Protein AF-A0A9N9WT23-F1 (afdb_monomer)

Nearest PDB structures (foldseek):
  3ja6-assembly1_I  TM=5.105E-01  e=2.568E+00  Escherichia coli
  3zx6-assembly1_B  TM=2.858E-01  e=3.000E+00  Archaeoglobus fulgidus DSM 4304
  3zx6-assembly1_A  TM=2.478E-01  e=4.093E+00  Archaeoglobus fulgidus DSM 4304

pLDDT: mean 77.98, std 17.69, range [32.62, 95.88]

Foldseek 3Di:
DDPPPPVVLQPPCDPLVVLLVLLLVLLVVLLVVLVVQLVVLVVQLVVLVVQLVVLVVVLVVVVVVVVVDPDDAPDPVRDDPVNVVSVVVNVVSVVSNVVSVVSNVVSVVSNVLSVLSNCCSVVLPLVSNVSNLVVLVVVLVVVLVVLVCCLPDPVCVVPPPDNVVSVVVSVVVNVVSVVSSSSSVNSSVVSVVVVVVVVVVVPPDPPDDDDFDWDWDWDQDPVGTDTDTDRPVPPVPPPD

Radius of gyration: 32.97 Å; Cα contacts (8 Å, |Δi|>4): 148; chains: 1; bounding box: 70×39×112 Å

Structure (mm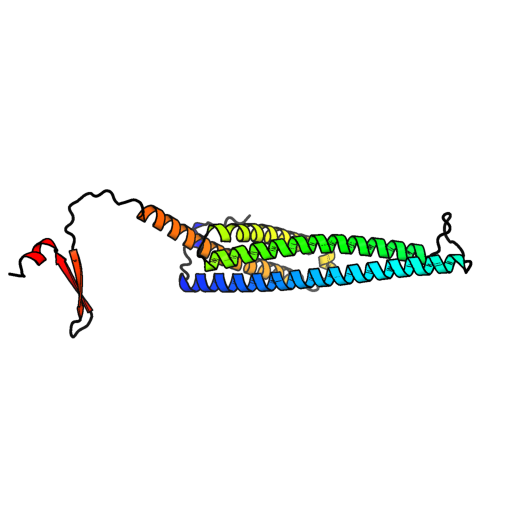CIF, N/CA/C/O backbone):
data_AF-A0A9N9WT23-F1
#
_entry.id   AF-A0A9N9WT23-F1
#
loop_
_atom_site.group_PDB
_atom_site.id
_atom_site.type_symbol
_atom_site.label_atom_id
_atom_site.label_alt_id
_atom_site.label_comp_id
_atom_site.label_asym_id
_atom_site.label_entity_id
_atom_site.label_seq_id
_atom_site.pdbx_PDB_ins_code
_atom_site.Cartn_x
_atom_site.Cartn_y
_atom_site.Cartn_z
_atom_site.occupancy
_atom_site.B_iso_or_equiv
_atom_site.auth_seq_id
_atom_site.auth_comp_id
_atom_site.auth_asym_id
_atom_site.auth_atom_id
_atom_site.pdbx_PDB_model_num
ATOM 1 N N . MET A 1 1 ? -20.091 13.239 -1.364 1.00 32.62 1 MET A N 1
ATOM 2 C CA . MET A 1 1 ? -20.073 13.689 0.044 1.00 32.62 1 MET A CA 1
ATOM 3 C C . MET A 1 1 ? -21.349 13.198 0.717 1.00 32.62 1 MET A C 1
ATOM 5 O O . MET A 1 1 ? -22.364 13.877 0.670 1.00 32.62 1 MET A O 1
ATOM 9 N N . ILE A 1 2 ? -21.335 11.966 1.234 1.00 38.03 2 ILE A N 1
ATOM 10 C CA . ILE A 1 2 ? -22.467 11.380 1.963 1.00 38.03 2 ILE A CA 1
ATOM 11 C C . ILE A 1 2 ? -22.185 11.634 3.443 1.00 38.03 2 ILE A C 1
ATOM 13 O O . ILE A 1 2 ? -21.311 11.005 4.031 1.00 38.03 2 ILE A O 1
ATOM 17 N N . LEU A 1 3 ? -22.874 12.616 4.022 1.00 38.56 3 LEU A N 1
ATOM 18 C CA . LEU A 1 3 ? -22.877 12.862 5.463 1.00 38.56 3 LEU A CA 1
ATOM 19 C C . LEU A 1 3 ? -23.670 11.733 6.124 1.00 38.56 3 LEU A C 1
ATOM 21 O O . LEU A 1 3 ? -24.878 11.845 6.320 1.00 38.56 3 LEU A O 1
ATOM 25 N N . ILE A 1 4 ? -22.999 10.621 6.425 1.00 49.56 4 ILE A N 1
ATOM 26 C CA . ILE A 1 4 ? -23.566 9.581 7.282 1.00 49.56 4 ILE A CA 1
ATOM 27 C C . ILE A 1 4 ? -23.672 10.198 8.685 1.00 49.56 4 ILE A C 1
ATOM 29 O O . ILE A 1 4 ? -22.650 10.579 9.261 1.00 49.56 4 ILE A O 1
ATOM 33 N N . PRO A 1 5 ? -24.882 10.366 9.243 1.00 49.62 5 PRO A N 1
ATOM 34 C CA . PRO A 1 5 ? -25.059 10.979 10.551 1.00 49.62 5 PRO A CA 1
ATOM 35 C C . PRO A 1 5 ? -24.368 10.125 11.621 1.00 49.62 5 PRO A C 1
ATOM 37 O O . PRO A 1 5 ? -24.795 9.006 11.902 1.00 49.62 5 PRO A O 1
ATOM 40 N N . TYR A 1 6 ? -23.321 10.681 12.236 1.00 49.78 6 TYR A N 1
ATOM 41 C CA . TYR A 1 6 ? -22.484 10.069 13.281 1.00 49.78 6 TYR A CA 1
ATOM 42 C C . TYR A 1 6 ? -23.278 9.307 14.364 1.00 49.78 6 TYR A C 1
ATOM 44 O O . TYR A 1 6 ? -22.853 8.250 14.822 1.00 49.78 6 TYR A O 1
ATOM 52 N N . LYS A 1 7 ? -24.486 9.787 14.701 1.00 46.03 7 LYS A N 1
ATOM 53 C CA . LYS A 1 7 ? -25.414 9.173 15.669 1.00 46.03 7 LYS A CA 1
ATOM 54 C C . LYS A 1 7 ? -25.911 7.769 15.307 1.00 46.03 7 LYS A C 1
ATOM 56 O O . LYS A 1 7 ? -26.381 7.055 16.188 1.00 46.03 7 LYS A O 1
ATOM 61 N N . TRP A 1 8 ? -25.892 7.372 14.035 1.00 46.22 8 TRP A N 1
ATOM 62 C CA . TRP A 1 8 ? -26.395 6.054 13.625 1.00 46.22 8 TRP A CA 1
ATOM 63 C C . TRP A 1 8 ? -25.343 4.953 13.748 1.00 46.22 8 TRP A C 1
ATOM 65 O O . TRP A 1 8 ? -25.700 3.818 14.053 1.00 46.22 8 TRP A O 1
ATOM 75 N N . ILE A 1 9 ? -24.059 5.292 13.610 1.00 53.03 9 ILE A N 1
ATOM 76 C CA . ILE A 1 9 ? -22.952 4.340 13.780 1.00 53.03 9 ILE A CA 1
ATOM 77 C C . ILE A 1 9 ? -22.828 3.906 15.251 1.00 53.03 9 ILE A C 1
ATOM 79 O O . ILE A 1 9 ? -22.483 2.758 15.517 1.00 53.03 9 ILE A O 1
ATOM 83 N N . GLU A 1 10 ? -23.185 4.774 16.203 1.00 52.12 10 GLU A N 1
ATOM 84 C CA . GLU A 1 10 ? -23.143 4.476 17.646 1.00 52.12 10 GLU A CA 1
ATOM 85 C C . GLU A 1 10 ? -24.210 3.473 18.117 1.00 52.12 10 GLU A C 1
ATOM 87 O O . GLU A 1 10 ? -24.057 2.877 19.182 1.00 52.12 10 GLU A O 1
ATOM 92 N N . ARG A 1 11 ? -25.292 3.258 17.354 1.00 47.66 11 ARG A N 1
ATOM 93 C CA . ARG A 1 11 ? -26.414 2.405 17.793 1.00 47.66 11 ARG A CA 1
ATOM 94 C C . ARG A 1 11 ? -26.281 0.928 17.440 1.00 47.66 11 ARG A C 1
ATOM 96 O O . ARG A 1 11 ? -27.091 0.130 17.907 1.00 47.66 11 ARG A O 1
ATOM 103 N N . VAL A 1 12 ? -25.267 0.534 16.674 1.00 50.69 12 VAL A N 1
ATOM 104 C CA . VAL A 1 12 ? -24.983 -0.887 16.449 1.00 50.69 12 VAL A CA 1
ATOM 105 C C . VAL A 1 12 ? -24.156 -1.388 17.634 1.00 50.69 12 VAL A C 1
ATOM 107 O O . VAL A 1 12 ? -22.929 -1.388 17.599 1.00 50.69 12 VAL A O 1
ATOM 110 N N . GLN A 1 13 ? -24.830 -1.775 18.720 1.00 47.19 13 GLN A N 1
ATOM 111 C CA . GLN A 1 13 ? -24.190 -2.389 19.887 1.00 47.19 13 GLN A CA 1
ATOM 112 C C . GLN A 1 13 ? -23.737 -3.815 19.550 1.00 47.19 13 GLN A C 1
ATOM 114 O O . GLN A 1 13 ? -24.350 -4.807 19.941 1.00 47.19 13 GLN A O 1
ATOM 119 N N . ILE A 1 14 ? -22.644 -3.929 18.799 1.00 58.22 14 ILE A N 1
ATOM 120 C CA . ILE A 1 14 ? -21.899 -5.180 18.692 1.00 58.22 14 ILE A CA 1
ATOM 121 C C . ILE A 1 14 ? -21.227 -5.402 20.050 1.00 58.22 14 ILE A C 1
ATOM 123 O O . ILE A 1 14 ? -20.633 -4.485 20.617 1.00 58.22 14 ILE A O 1
ATOM 127 N N . SER A 1 15 ? -21.334 -6.619 20.590 1.00 63.56 15 SER A N 1
ATOM 128 C CA . SER A 1 15 ? -20.683 -6.982 21.852 1.00 63.56 15 SER A CA 1
ATOM 129 C C . SER A 1 15 ? -19.208 -6.544 21.840 1.00 63.56 15 SER A C 1
ATOM 131 O O . SER A 1 15 ? -18.492 -6.869 20.885 1.00 63.56 15 SER A O 1
ATOM 133 N N . PRO A 1 16 ? -18.710 -5.857 22.889 1.00 67.56 16 PRO A N 1
ATOM 134 C CA . PRO A 1 16 ? -17.343 -5.326 22.922 1.00 67.56 16 PRO A CA 1
ATOM 135 C C . PRO A 1 16 ? -16.279 -6.425 22.768 1.00 67.56 16 PRO A C 1
ATOM 137 O O . PRO A 1 16 ? -15.174 -6.165 22.291 1.00 67.56 16 PRO A O 1
ATOM 140 N N . LYS A 1 17 ? -16.621 -7.675 23.112 1.00 73.06 17 LYS A N 1
ATOM 141 C CA . LYS A 1 17 ? -15.764 -8.850 22.893 1.00 73.06 17 LYS A CA 1
ATOM 142 C C . LYS A 1 17 ? -15.582 -9.161 21.403 1.00 73.06 17 LYS A C 1
ATOM 144 O O . LYS A 1 17 ? -14.460 -9.409 20.970 1.00 73.06 17 LYS A O 1
ATOM 149 N N . ASN A 1 18 ? -16.660 -9.093 20.622 1.00 81.62 18 ASN A N 1
ATOM 150 C CA . ASN A 1 18 ? -16.640 -9.392 19.189 1.00 81.62 18 ASN A CA 1
ATOM 151 C C . ASN A 1 18 ? -15.950 -8.270 18.398 1.00 81.62 18 ASN A C 1
ATOM 153 O O . ASN A 1 18 ? -15.203 -8.554 17.468 1.00 81.62 18 ASN A O 1
ATOM 157 N N . LEU A 1 19 ? -16.123 -7.009 18.816 1.00 81.38 19 LEU A N 1
ATOM 158 C CA . LEU A 1 19 ? -15.420 -5.862 18.224 1.00 81.38 19 LEU A CA 1
ATOM 159 C C . LEU A 1 19 ? -13.907 -5.933 18.434 1.00 81.38 19 LEU A C 1
ATOM 161 O O . LEU A 1 19 ? -13.145 -5.700 17.500 1.00 81.38 19 LEU A O 1
ATOM 165 N N . ARG A 1 20 ? -13.463 -6.304 19.642 1.00 84.06 20 ARG A N 1
ATOM 166 C CA . ARG A 1 20 ? -12.034 -6.486 19.922 1.00 84.06 20 ARG A CA 1
ATOM 167 C C . ARG A 1 20 ? -11.434 -7.609 19.076 1.00 84.06 20 ARG A C 1
ATOM 169 O O . ARG A 1 20 ? -10.351 -7.430 18.531 1.00 84.06 20 ARG A O 1
ATOM 176 N N . LEU A 1 21 ? -12.129 -8.742 18.951 1.00 86.62 21 LEU A N 1
ATOM 177 C CA . LEU A 1 21 ? -11.678 -9.849 18.103 1.00 86.62 21 LEU A CA 1
ATOM 178 C C . LEU A 1 21 ? -11.597 -9.429 16.627 1.00 86.62 21 LEU A C 1
ATOM 180 O O . LEU A 1 21 ? -10.604 -9.729 15.971 1.00 86.62 21 LEU A O 1
ATOM 184 N N . GLY A 1 22 ? -12.594 -8.686 16.135 1.00 87.75 22 GLY A N 1
ATOM 185 C CA . GLY A 1 22 ? -12.602 -8.139 14.778 1.00 87.75 22 GLY A CA 1
ATOM 186 C C . GLY A 1 22 ? -11.432 -7.190 14.520 1.00 87.75 22 GLY A C 1
ATOM 187 O O . GLY A 1 22 ? -10.710 -7.369 13.546 1.00 87.75 22 GLY A O 1
ATOM 188 N N . ALA A 1 23 ? -11.177 -6.241 15.425 1.00 88.25 23 ALA A N 1
ATOM 189 C CA . ALA A 1 23 ? -10.049 -5.316 15.306 1.00 88.25 23 ALA A CA 1
ATOM 190 C C . ALA A 1 23 ? -8.689 -6.040 15.327 1.00 88.25 23 ALA A C 1
ATOM 192 O O . ALA A 1 23 ? -7.789 -5.678 14.570 1.00 88.25 23 ALA A O 1
ATOM 193 N N . ILE A 1 24 ? -8.543 -7.089 16.149 1.00 91.19 24 ILE A N 1
ATOM 194 C CA . ILE A 1 24 ? -7.340 -7.936 16.159 1.00 91.19 24 ILE A CA 1
ATOM 195 C C . ILE A 1 24 ? -7.187 -8.653 14.814 1.00 91.19 24 ILE A C 1
ATOM 197 O O . ILE A 1 24 ? -6.113 -8.592 14.218 1.00 91.19 24 ILE A O 1
ATOM 201 N N . LEU A 1 25 ? -8.249 -9.288 14.313 1.00 92.31 25 LEU A N 1
ATOM 202 C CA . LEU A 1 25 ? -8.212 -10.019 13.047 1.00 92.31 25 LEU A CA 1
ATOM 203 C C . LEU A 1 25 ? -7.852 -9.099 11.871 1.00 92.31 25 LEU A C 1
ATOM 205 O O . LEU A 1 25 ? -6.964 -9.438 11.092 1.00 92.31 25 LEU A O 1
ATOM 209 N N . ILE A 1 26 ? -8.474 -7.917 11.799 1.00 92.00 26 ILE A N 1
ATOM 210 C CA . ILE A 1 26 ? -8.169 -6.886 10.797 1.00 92.00 26 ILE A CA 1
ATOM 211 C C . ILE A 1 26 ? -6.698 -6.479 10.899 1.00 92.00 26 ILE A C 1
ATOM 213 O O . ILE A 1 26 ? -5.988 -6.498 9.902 1.00 92.00 26 ILE A O 1
ATOM 217 N N . SER A 1 27 ? -6.197 -6.191 12.103 1.00 93.44 27 SER A N 1
ATOM 218 C CA . SER A 1 27 ? -4.800 -5.770 12.263 1.00 93.44 27 SER A CA 1
ATOM 219 C C . SER A 1 27 ? -3.782 -6.838 11.838 1.00 93.44 27 SER A C 1
ATOM 221 O O . SER A 1 27 ? -2.747 -6.497 11.273 1.00 93.44 27 SER A O 1
ATOM 223 N N . ILE A 1 28 ? -4.076 -8.125 12.056 1.00 94.12 28 ILE A N 1
ATOM 224 C CA . ILE A 1 28 ? -3.223 -9.232 11.596 1.00 94.12 28 ILE A CA 1
ATOM 225 C C . ILE A 1 28 ? -3.263 -9.339 10.068 1.00 94.12 28 ILE A C 1
ATOM 227 O O . ILE A 1 28 ? -2.219 -9.502 9.438 1.00 94.12 28 ILE A O 1
ATOM 231 N N . TYR A 1 29 ? -4.455 -9.230 9.480 1.00 93.75 29 TYR A N 1
ATOM 232 C CA . TYR A 1 29 ? -4.649 -9.268 8.033 1.00 93.75 29 TYR A CA 1
ATOM 233 C C . TYR A 1 29 ? -3.900 -8.130 7.320 1.00 93.75 29 TYR A C 1
ATOM 235 O O . TYR A 1 29 ? -3.146 -8.388 6.383 1.00 93.75 29 TYR A O 1
ATOM 243 N N . GLU A 1 30 ? -4.012 -6.899 7.821 1.00 92.88 30 GLU A N 1
ATOM 244 C CA . GLU A 1 30 ? -3.300 -5.729 7.289 1.00 92.88 30 GLU A CA 1
ATOM 245 C C . GLU A 1 30 ? -1.776 -5.882 7.391 1.00 92.88 30 GLU A C 1
ATOM 247 O O . GLU A 1 30 ? -1.048 -5.589 6.442 1.00 92.88 30 GLU A O 1
ATOM 252 N N . ILE A 1 31 ? -1.267 -6.416 8.510 1.00 95.25 31 ILE A N 1
ATOM 253 C CA . ILE A 1 31 ? 0.165 -6.714 8.654 1.00 95.25 31 ILE A CA 1
ATOM 254 C C . ILE A 1 31 ? 0.618 -7.729 7.602 1.00 95.25 31 ILE A C 1
ATOM 256 O O . ILE A 1 31 ? 1.690 -7.554 7.019 1.00 95.25 31 ILE A O 1
ATOM 260 N N . LEU A 1 32 ? -0.168 -8.780 7.360 1.00 94.94 32 LEU A N 1
ATOM 261 C CA . LEU A 1 32 ? 0.160 -9.799 6.367 1.00 94.94 32 LEU A CA 1
ATOM 262 C C . LEU A 1 32 ? 0.234 -9.187 4.961 1.00 94.94 32 LEU A C 1
ATOM 264 O O . LEU A 1 32 ? 1.216 -9.413 4.254 1.00 94.94 32 LEU A O 1
ATOM 268 N N . ILE A 1 33 ? -0.747 -8.360 4.584 1.00 92.88 33 ILE A N 1
ATOM 269 C CA . ILE A 1 33 ? -0.733 -7.636 3.305 1.00 92.88 33 ILE A CA 1
ATOM 270 C C . ILE A 1 33 ? 0.500 -6.741 3.205 1.00 92.88 33 ILE A C 1
ATOM 272 O O . ILE A 1 33 ? 1.222 -6.813 2.211 1.00 92.88 33 ILE A O 1
ATOM 276 N N . ALA A 1 34 ? 0.777 -5.931 4.229 1.00 94.56 34 ALA A N 1
ATOM 277 C CA . ALA A 1 34 ? 1.920 -5.024 4.232 1.00 94.56 34 ALA A CA 1
ATOM 278 C C . ALA A 1 34 ? 3.251 -5.772 4.036 1.00 94.56 34 ALA A C 1
ATOM 280 O O . ALA A 1 34 ? 4.109 -5.315 3.279 1.00 94.56 34 ALA A O 1
ATOM 281 N N . HIS A 1 35 ? 3.407 -6.947 4.656 1.00 94.31 35 HIS A N 1
ATOM 282 C CA . HIS A 1 35 ? 4.586 -7.795 4.463 1.00 94.31 35 HIS A CA 1
ATOM 283 C C . HIS A 1 35 ? 4.677 -8.351 3.041 1.00 94.31 35 HIS A C 1
ATOM 285 O O . HIS A 1 35 ? 5.755 -8.316 2.452 1.00 94.31 35 HIS A O 1
ATOM 291 N N . VAL A 1 36 ? 3.570 -8.835 2.469 1.00 95.81 36 VAL A N 1
ATOM 292 C CA . VAL A 1 36 ? 3.550 -9.333 1.084 1.00 95.81 36 VAL A CA 1
ATOM 293 C C . VAL A 1 36 ? 3.911 -8.214 0.104 1.00 95.81 36 VAL A C 1
ATOM 295 O O . VAL A 1 36 ? 4.751 -8.415 -0.770 1.00 95.81 36 VAL A O 1
ATOM 298 N N . VAL A 1 37 ? 3.342 -7.018 0.276 1.00 93.12 37 VAL A N 1
ATOM 299 C CA . VAL A 1 37 ? 3.645 -5.849 -0.564 1.00 93.12 37 VAL A CA 1
ATOM 300 C C . VAL A 1 37 ? 5.114 -5.451 -0.440 1.00 93.12 37 VAL A C 1
ATOM 302 O O . VAL A 1 37 ? 5.782 -5.264 -1.457 1.00 93.12 37 VAL A O 1
ATOM 305 N N . MET A 1 38 ? 5.645 -5.365 0.783 1.00 93.88 38 MET A N 1
ATOM 306 C CA . MET A 1 38 ? 7.064 -5.075 1.002 1.00 93.88 38 MET A CA 1
ATOM 307 C C . MET A 1 38 ? 7.954 -6.126 0.326 1.00 93.88 38 MET A C 1
ATOM 309 O O . MET A 1 38 ? 8.907 -5.770 -0.365 1.00 93.88 38 MET A O 1
ATOM 313 N N . PHE A 1 39 ? 7.632 -7.410 0.480 1.00 95.50 39 PHE A N 1
ATOM 314 C CA . PHE A 1 39 ? 8.392 -8.500 -0.121 1.00 95.50 39 PHE A CA 1
ATOM 315 C C . PHE A 1 39 ? 8.422 -8.401 -1.652 1.00 95.50 39 PHE A C 1
ATOM 317 O O . PHE A 1 39 ? 9.493 -8.493 -2.250 1.00 95.50 39 PHE A O 1
ATOM 324 N N . VAL A 1 40 ? 7.277 -8.135 -2.288 1.00 95.00 40 VAL A N 1
ATOM 325 C CA . VAL A 1 40 ? 7.193 -7.940 -3.745 1.00 95.00 40 VAL A CA 1
ATOM 326 C C . VAL A 1 40 ? 8.013 -6.728 -4.200 1.00 95.00 40 VAL A C 1
ATOM 328 O O . VAL A 1 40 ? 8.718 -6.822 -5.204 1.00 95.00 40 VAL A O 1
ATOM 331 N N . MET A 1 41 ? 7.981 -5.615 -3.460 1.00 94.62 41 MET A N 1
ATOM 332 C CA . MET A 1 41 ? 8.781 -4.425 -3.785 1.00 94.62 41 MET A CA 1
ATOM 333 C C . MET A 1 41 ? 10.286 -4.701 -3.699 1.00 94.62 41 MET A C 1
ATOM 335 O O . MET A 1 41 ? 11.025 -4.334 -4.612 1.00 94.62 41 MET A O 1
ATOM 339 N N . LEU A 1 42 ? 10.736 -5.401 -2.652 1.00 95.25 42 LEU A N 1
ATOM 340 C CA . LEU A 1 42 ? 12.142 -5.782 -2.482 1.00 95.25 42 LEU A CA 1
ATOM 341 C C . LEU A 1 42 ? 12.611 -6.752 -3.572 1.00 95.25 42 LEU A C 1
ATOM 343 O O . LEU A 1 42 ? 13.698 -6.578 -4.123 1.00 95.25 42 LEU A O 1
ATOM 347 N N . LEU A 1 43 ? 11.784 -7.740 -3.927 1.00 95.81 43 LEU A N 1
ATOM 348 C CA . LEU A 1 43 ? 12.067 -8.630 -5.055 1.00 95.81 43 LEU A CA 1
ATOM 349 C C . LEU A 1 43 ? 12.180 -7.854 -6.371 1.00 95.81 43 LEU A C 1
ATOM 351 O O . LEU A 1 43 ? 13.098 -8.100 -7.155 1.00 95.81 43 LEU A O 1
ATOM 355 N N . GLY A 1 44 ? 11.269 -6.906 -6.600 1.00 94.00 44 GLY A N 1
ATOM 356 C CA . GLY A 1 44 ? 11.312 -6.020 -7.758 1.00 94.00 44 GLY A CA 1
ATOM 357 C C . GLY A 1 44 ? 12.612 -5.223 -7.814 1.00 94.00 44 GLY A C 1
ATOM 358 O O . GLY A 1 44 ? 13.247 -5.174 -8.867 1.00 94.00 44 GLY A O 1
ATOM 359 N N . LEU A 1 45 ? 13.034 -4.649 -6.685 1.00 95.25 45 LEU A N 1
ATOM 360 C CA . LEU A 1 45 ? 14.249 -3.842 -6.589 1.00 95.25 45 LEU A CA 1
ATOM 361 C C . LEU A 1 45 ? 15.501 -4.660 -6.923 1.00 95.25 45 LEU A C 1
ATOM 363 O O . LEU A 1 45 ? 16.260 -4.269 -7.804 1.00 95.25 45 LEU A O 1
ATOM 367 N N . ILE A 1 46 ? 15.662 -5.835 -6.307 1.00 95.88 46 ILE A N 1
ATOM 368 C CA . ILE A 1 46 ? 16.808 -6.723 -6.560 1.00 95.88 46 ILE A CA 1
ATOM 369 C C . ILE A 1 46 ? 16.865 -7.141 -8.035 1.00 95.88 46 ILE A C 1
ATOM 371 O O . ILE A 1 46 ? 17.940 -7.190 -8.634 1.00 95.88 46 ILE A O 1
ATOM 375 N N . ASN A 1 47 ? 15.719 -7.460 -8.637 1.00 94.94 47 ASN A N 1
ATOM 376 C CA . ASN A 1 47 ? 15.674 -7.852 -10.044 1.00 94.94 47 ASN A CA 1
ATOM 377 C C . ASN A 1 47 ? 16.004 -6.680 -10.976 1.00 94.94 47 ASN A C 1
ATOM 379 O O . ASN A 1 47 ? 16.716 -6.872 -11.961 1.00 94.94 47 ASN A O 1
ATOM 383 N N . ALA A 1 48 ? 15.530 -5.474 -10.660 1.00 94.06 48 ALA A N 1
ATOM 384 C CA . ALA A 1 48 ? 15.839 -4.279 -11.433 1.00 94.06 48 ALA A CA 1
ATOM 385 C C . ALA A 1 48 ? 17.328 -3.898 -11.329 1.00 94.06 48 ALA A C 1
ATOM 387 O O . ALA A 1 48 ? 17.940 -3.579 -12.347 1.00 94.06 48 ALA A O 1
ATOM 388 N N . GLU A 1 49 ? 17.929 -4.003 -10.140 1.00 94.00 49 GLU A N 1
ATOM 389 C CA . GLU A 1 49 ? 19.368 -3.788 -9.925 1.00 94.00 49 GLU A CA 1
ATOM 390 C C . GLU A 1 49 ? 20.219 -4.792 -10.710 1.00 94.00 49 GLU A C 1
ATOM 392 O O . GLU A 1 49 ? 21.174 -4.404 -11.383 1.00 94.00 49 GLU A O 1
ATOM 397 N N . LYS A 1 50 ? 19.845 -6.078 -10.691 1.00 94.75 50 LYS A N 1
ATOM 398 C CA . LYS A 1 50 ? 20.520 -7.110 -11.495 1.00 94.75 50 LYS A CA 1
ATOM 399 C C . LYS A 1 50 ? 20.430 -6.819 -12.992 1.00 94.75 50 LYS A C 1
ATOM 401 O O . LYS A 1 50 ? 21.438 -6.928 -13.682 1.00 94.75 50 LYS A O 1
ATOM 406 N N . ALA A 1 51 ? 19.250 -6.434 -13.480 1.00 92.56 51 ALA A N 1
ATOM 407 C CA . ALA A 1 51 ? 19.053 -6.093 -14.886 1.00 92.56 51 ALA A CA 1
ATOM 408 C C . ALA A 1 51 ? 19.882 -4.867 -15.296 1.00 92.56 51 ALA A C 1
ATOM 410 O O . ALA A 1 51 ? 20.509 -4.882 -16.349 1.00 92.56 51 ALA A O 1
ATOM 411 N N . GLN A 1 52 ? 19.940 -3.826 -14.456 1.00 93.94 52 GLN A N 1
ATOM 412 C CA . GLN A 1 52 ? 20.780 -2.660 -14.729 1.00 93.94 52 GLN A CA 1
ATOM 413 C C . GLN A 1 52 ? 22.265 -3.029 -14.758 1.00 93.94 52 GLN A C 1
ATOM 415 O O . GLN A 1 52 ? 22.982 -2.559 -15.636 1.00 93.94 52 GLN A O 1
ATOM 420 N N . LYS A 1 53 ? 22.726 -3.856 -13.813 1.00 94.56 53 LYS A N 1
ATOM 421 C CA . LYS A 1 53 ? 24.124 -4.288 -13.765 1.00 94.56 53 LYS A CA 1
ATOM 422 C C . LYS A 1 53 ? 24.521 -5.033 -15.041 1.00 94.56 53 LYS A C 1
ATOM 424 O O . LYS A 1 53 ? 25.547 -4.701 -15.614 1.00 94.56 53 LYS A O 1
ATOM 429 N N . LEU A 1 54 ? 23.688 -5.972 -15.490 1.00 94.38 54 LEU A N 1
ATOM 430 C CA . LEU A 1 54 ? 23.937 -6.734 -16.714 1.00 94.38 54 LEU A CA 1
ATOM 431 C C . LEU A 1 54 ? 23.993 -5.821 -17.946 1.00 94.38 54 LEU A C 1
ATOM 433 O O . LEU A 1 54 ? 24.903 -5.939 -18.748 1.00 94.38 54 LEU A O 1
ATOM 437 N N . LEU A 1 55 ? 23.090 -4.840 -18.049 1.00 92.88 55 LEU A N 1
ATOM 438 C CA . LEU A 1 55 ? 23.125 -3.875 -19.153 1.00 92.88 55 LEU A CA 1
ATOM 439 C C . LEU A 1 55 ? 24.379 -2.990 -19.145 1.00 92.88 55 LEU A C 1
ATOM 441 O O . LEU A 1 55 ? 24.817 -2.552 -20.201 1.00 92.88 55 LEU A O 1
ATOM 445 N N . LEU A 1 56 ? 24.929 -2.672 -17.971 1.00 92.00 56 LEU A N 1
ATOM 446 C CA . LEU A 1 56 ? 26.173 -1.906 -17.869 1.00 92.00 56 LEU A CA 1
ATOM 447 C C . LEU A 1 56 ? 27.389 -2.748 -18.264 1.00 92.00 56 LEU A C 1
ATOM 449 O O . LEU A 1 56 ? 28.270 -2.223 -18.935 1.00 92.00 56 LEU A O 1
ATOM 453 N N . GLU A 1 57 ? 27.398 -4.024 -17.878 1.00 93.50 57 GLU A N 1
ATOM 454 C CA . GLU A 1 57 ? 28.414 -5.007 -18.274 1.00 93.50 57 GLU A CA 1
ATOM 455 C C . GLU A 1 57 ? 28.394 -5.219 -19.797 1.00 93.50 57 GLU A C 1
ATOM 457 O O . GLU A 1 57 ? 29.419 -5.054 -20.445 1.00 93.50 57 GLU A O 1
ATOM 462 N N . ASP A 1 58 ? 27.211 -5.398 -20.399 1.00 91.31 58 ASP A N 1
ATOM 463 C CA . ASP A 1 58 ? 27.061 -5.517 -21.858 1.00 91.31 58 ASP A CA 1
ATOM 464 C C . ASP A 1 58 ? 27.555 -4.262 -22.610 1.00 91.31 58 ASP A C 1
ATOM 466 O O . ASP A 1 58 ? 28.112 -4.362 -23.703 1.00 91.31 58 ASP A O 1
ATOM 470 N N . ILE A 1 59 ? 27.349 -3.060 -22.052 1.00 89.38 59 ILE A N 1
ATOM 471 C CA . ILE A 1 59 ? 27.855 -1.808 -22.646 1.00 89.38 59 ILE A CA 1
ATOM 472 C C . ILE A 1 59 ? 29.387 -1.752 -22.588 1.00 89.38 59 ILE A C 1
ATOM 474 O O . ILE A 1 59 ? 30.010 -1.254 -23.528 1.00 89.38 59 ILE A O 1
ATOM 478 N N . GLU A 1 60 ? 29.989 -2.215 -21.492 1.00 89.62 60 GLU A N 1
ATOM 479 C CA . GLU A 1 60 ? 31.444 -2.264 -21.325 1.00 89.62 60 GLU A CA 1
ATOM 480 C C . GLU A 1 60 ? 32.066 -3.263 -22.307 1.00 89.62 60 GLU A C 1
ATOM 482 O O . GLU A 1 60 ? 32.949 -2.876 -23.073 1.00 89.62 60 GLU A O 1
ATOM 487 N N . ASP A 1 61 ? 31.505 -4.469 -22.403 1.00 89.69 61 ASP A N 1
ATOM 488 C CA . ASP A 1 61 ? 31.934 -5.501 -23.351 1.00 89.69 61 ASP A CA 1
ATOM 489 C C . ASP A 1 61 ? 31.827 -5.025 -24.811 1.00 89.69 61 ASP A C 1
ATOM 491 O O . ASP A 1 61 ? 32.737 -5.237 -25.617 1.00 89.69 61 ASP A O 1
ATOM 495 N N . GLN A 1 62 ? 30.736 -4.339 -25.182 1.00 85.56 62 GLN A N 1
ATOM 496 C CA . GLN A 1 62 ? 30.605 -3.787 -26.536 1.00 85.56 62 GLN A CA 1
ATOM 497 C C . GLN A 1 62 ? 31.646 -2.710 -26.827 1.00 85.56 62 GLN A C 1
ATOM 499 O O . GLN A 1 62 ? 32.182 -2.659 -27.935 1.00 85.56 62 GLN A O 1
ATOM 504 N N . LYS A 1 63 ? 31.959 -1.875 -25.837 1.00 84.00 63 LYS A N 1
ATOM 505 C CA . LYS A 1 63 ? 32.973 -0.835 -25.980 1.00 84.00 63 LYS A CA 1
ATOM 506 C C . LYS A 1 63 ? 34.372 -1.430 -26.148 1.00 84.00 63 LYS A C 1
ATOM 508 O O . LYS A 1 63 ? 35.129 -0.939 -26.979 1.00 84.00 63 LYS A O 1
ATOM 513 N N . GLU A 1 64 ? 34.701 -2.494 -25.417 1.00 84.94 64 GLU A N 1
ATOM 514 C CA . GLU A 1 64 ? 35.962 -3.219 -25.619 1.00 84.94 64 GLU A CA 1
ATOM 515 C C . GLU A 1 64 ? 36.038 -3.826 -27.027 1.00 84.94 64 GLU A C 1
ATOM 517 O O . GLU A 1 64 ? 37.077 -3.767 -27.678 1.00 84.94 64 GLU A O 1
ATOM 522 N N . MET A 1 65 ? 34.932 -4.361 -27.549 1.00 81.25 65 MET A N 1
ATOM 523 C CA . MET A 1 65 ? 34.888 -4.946 -28.894 1.00 81.25 65 MET A CA 1
ATOM 524 C C . MET A 1 65 ? 35.016 -3.907 -30.018 1.00 81.25 65 MET A C 1
ATOM 526 O O . MET A 1 65 ? 35.577 -4.228 -31.071 1.00 81.25 65 MET A O 1
ATOM 530 N N . GLU A 1 66 ? 34.528 -2.680 -29.815 1.00 75.31 66 GLU A N 1
ATOM 531 C CA . GLU A 1 66 ? 34.707 -1.559 -30.753 1.00 75.31 66 GLU A CA 1
ATOM 532 C C . GLU A 1 66 ? 36.185 -1.159 -30.924 1.00 75.31 66 GLU A C 1
ATOM 534 O O . GLU A 1 66 ? 36.568 -0.712 -32.007 1.00 75.31 66 GLU A O 1
ATOM 539 N N . ASP A 1 67 ? 37.038 -1.390 -29.918 1.00 76.50 67 ASP A N 1
ATOM 540 C CA . ASP A 1 67 ? 38.482 -1.130 -30.022 1.00 76.50 67 ASP A CA 1
ATOM 541 C C . ASP A 1 67 ? 39.200 -2.130 -30.957 1.00 76.50 67 ASP A C 1
ATOM 543 O O . ASP A 1 67 ? 40.257 -1.817 -31.515 1.00 76.50 67 ASP A O 1
ATOM 547 N N . TYR A 1 68 ? 38.630 -3.324 -31.171 1.00 77.44 68 TYR A N 1
ATOM 548 C CA . TYR A 1 68 ? 39.224 -4.383 -32.003 1.00 77.44 68 TYR A CA 1
ATOM 549 C C . TYR A 1 68 ? 38.565 -4.543 -33.380 1.00 77.44 68 TYR A C 1
ATOM 551 O O . TYR A 1 68 ? 39.234 -4.962 -34.330 1.00 77.44 68 TYR A O 1
ATOM 559 N N . TYR A 1 69 ? 37.275 -4.223 -33.512 1.00 74.44 69 TYR A N 1
ATOM 560 C CA . TYR A 1 69 ? 36.501 -4.423 -34.739 1.00 74.44 69 TYR A CA 1
ATOM 561 C C . TYR A 1 69 ? 35.817 -3.130 -35.188 1.00 74.44 69 TYR A C 1
ATOM 563 O O . TYR A 1 69 ? 35.150 -2.453 -34.414 1.00 74.44 69 TYR A O 1
ATOM 571 N N . TYR A 1 70 ? 35.935 -2.805 -36.479 1.00 68.38 70 TYR A N 1
ATOM 572 C CA . TYR A 1 70 ? 35.252 -1.648 -37.054 1.00 68.38 70 TYR A CA 1
ATOM 573 C C . TYR A 1 70 ? 33.765 -1.950 -37.270 1.00 68.38 70 TYR A C 1
ATOM 575 O O . TYR A 1 70 ? 33.402 -2.707 -38.175 1.00 68.38 70 TYR A O 1
ATOM 583 N N . TYR A 1 71 ? 32.909 -1.314 -36.475 1.00 68.00 71 TYR A N 1
ATOM 584 C CA . TYR A 1 71 ? 31.463 -1.316 -36.671 1.00 68.00 71 TYR A CA 1
ATOM 585 C C . TYR A 1 71 ? 31.015 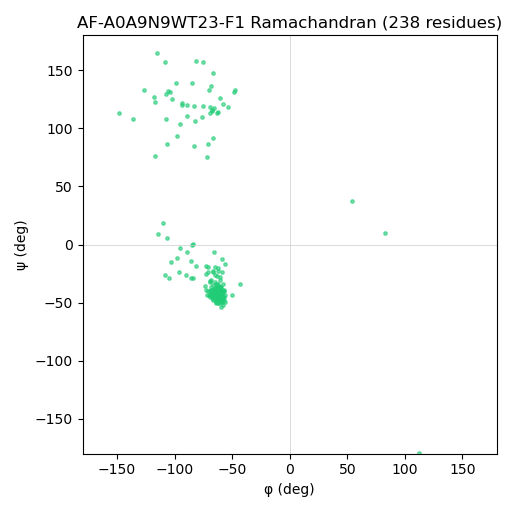-0.026 -37.377 1.00 68.00 71 TYR A C 1
ATOM 587 O O . TYR A 1 71 ? 31.507 1.060 -37.061 1.00 68.00 71 TYR A O 1
ATOM 595 N N . PRO A 1 72 ? 30.080 -0.096 -38.343 1.00 67.56 72 PRO A N 1
ATOM 596 C CA . PRO A 1 72 ? 29.582 1.095 -39.017 1.00 67.56 72 PRO A CA 1
ATOM 597 C C . PRO A 1 72 ? 28.741 1.947 -38.054 1.00 67.56 72 PRO A C 1
ATOM 599 O O . PRO A 1 72 ? 27.651 1.552 -37.639 1.00 67.56 72 PRO A O 1
ATOM 602 N N . ALA A 1 73 ? 29.240 3.138 -37.722 1.00 69.19 73 ALA A N 1
ATOM 603 C CA . ALA A 1 73 ? 28.518 4.111 -36.911 1.00 69.19 73 ALA A CA 1
ATOM 604 C C . ALA A 1 73 ? 27.307 4.683 -37.667 1.00 69.19 73 ALA A C 1
ATOM 606 O O . ALA A 1 73 ? 27.404 5.048 -38.841 1.00 69.19 73 ALA A O 1
ATOM 607 N N . ILE A 1 74 ? 26.167 4.795 -36.981 1.00 70.12 74 ILE A N 1
ATOM 608 C CA . ILE A 1 74 ? 24.904 5.274 -37.578 1.00 70.12 74 ILE A CA 1
ATOM 609 C C . ILE A 1 74 ? 24.685 6.769 -37.315 1.00 70.12 74 ILE A C 1
ATOM 611 O O . ILE A 1 74 ? 23.965 7.431 -38.065 1.00 70.12 74 ILE A O 1
ATOM 615 N N . ASN A 1 75 ? 25.297 7.327 -36.265 1.00 69.00 75 ASN A N 1
ATOM 616 C CA . ASN A 1 75 ? 25.156 8.739 -35.912 1.00 69.00 75 ASN A CA 1
ATOM 617 C C . ASN A 1 75 ? 26.479 9.522 -36.035 1.00 69.00 75 ASN A C 1
ATOM 619 O O . ASN A 1 75 ? 27.573 8.963 -36.051 1.00 69.00 75 ASN A O 1
ATOM 623 N N . ASN A 1 76 ? 26.371 10.855 -36.037 1.00 63.59 76 ASN A N 1
ATOM 624 C CA . ASN A 1 76 ? 27.514 11.781 -36.090 1.00 63.59 76 ASN A CA 1
ATOM 625 C C . ASN A 1 76 ? 28.426 11.741 -34.841 1.00 63.59 76 ASN A C 1
ATOM 627 O O . ASN A 1 76 ? 29.437 12.437 -34.810 1.00 63.59 76 ASN A O 1
ATOM 631 N N . ARG A 1 77 ? 28.051 10.994 -33.796 1.00 64.62 77 ARG A N 1
ATOM 632 C CA . ARG A 1 77 ? 28.825 10.770 -32.563 1.00 64.62 77 ARG A CA 1
ATOM 633 C C . ARG A 1 77 ? 29.641 9.475 -32.599 1.00 64.62 77 ARG A C 1
ATOM 635 O O . ARG A 1 77 ? 30.377 9.237 -31.651 1.00 64.62 77 ARG A O 1
ATOM 642 N N . GLY A 1 78 ? 29.538 8.673 -33.662 1.00 66.56 78 GLY A N 1
ATOM 643 C CA . GLY A 1 78 ? 30.303 7.433 -33.795 1.00 66.56 78 GLY A CA 1
ATOM 644 C C . GLY A 1 78 ? 29.692 6.223 -33.082 1.00 66.56 78 GLY A C 1
ATOM 645 O O . GLY A 1 78 ? 30.353 5.202 -32.995 1.00 66.56 78 GLY A O 1
ATOM 646 N N . GLU A 1 79 ? 28.457 6.315 -32.580 1.00 71.44 79 GLU A N 1
ATOM 647 C CA . GLU A 1 79 ? 27.830 5.234 -31.804 1.00 71.44 79 GLU A CA 1
ATOM 648 C C . GLU A 1 79 ? 27.169 4.186 -32.720 1.00 71.44 79 GLU A C 1
ATOM 650 O O . GLU A 1 79 ? 26.502 4.521 -33.714 1.00 71.44 79 GLU A O 1
ATOM 655 N N . THR A 1 80 ? 27.323 2.912 -32.359 1.00 78.00 80 THR A N 1
ATOM 656 C CA . THR A 1 80 ? 26.637 1.773 -32.981 1.00 78.00 80 THR A CA 1
ATOM 657 C C . THR A 1 80 ? 25.168 1.688 -32.543 1.00 78.00 80 THR A C 1
ATOM 659 O O . THR A 1 80 ? 24.766 2.237 -31.512 1.00 78.00 80 THR A O 1
ATOM 662 N N . LEU A 1 81 ? 24.320 1.024 -33.346 1.00 78.62 81 LEU A N 1
ATOM 663 C CA . LEU A 1 81 ? 22.885 0.881 -33.043 1.00 78.62 81 LEU A CA 1
ATOM 664 C C . LEU A 1 81 ? 22.651 0.221 -31.679 1.00 78.62 81 LEU A C 1
ATOM 666 O O . LEU A 1 81 ? 21.751 0.625 -30.941 1.00 78.62 81 LEU A O 1
ATOM 670 N N . ASP A 1 82 ? 23.474 -0.776 -31.367 1.00 81.69 82 ASP A N 1
ATOM 671 C CA . ASP A 1 82 ? 23.326 -1.628 -30.193 1.00 81.69 82 ASP A CA 1
ATOM 672 C C . ASP A 1 82 ? 23.643 -0.849 -28.912 1.00 81.69 82 ASP A C 1
ATOM 674 O O . ASP A 1 82 ? 22.834 -0.850 -27.983 1.00 81.69 82 ASP A O 1
ATOM 678 N N . ILE A 1 83 ? 24.709 -0.039 -28.906 1.00 82.00 83 ILE A N 1
ATOM 679 C CA . ILE A 1 83 ? 25.046 0.849 -27.782 1.00 82.00 83 ILE A CA 1
ATOM 680 C C . ILE A 1 83 ? 23.941 1.878 -27.519 1.00 82.00 83 ILE A C 1
ATOM 682 O O . ILE A 1 83 ? 23.631 2.184 -26.363 1.00 82.00 83 ILE A O 1
ATOM 686 N N . ILE A 1 84 ? 23.305 2.421 -28.562 1.00 83.62 84 ILE A N 1
ATOM 687 C CA . ILE A 1 84 ? 22.189 3.367 -28.392 1.00 83.62 84 ILE A CA 1
ATOM 688 C C . ILE A 1 84 ? 20.994 2.672 -27.721 1.00 83.62 84 ILE A C 1
ATOM 690 O O . ILE A 1 84 ? 20.376 3.241 -26.810 1.00 83.62 84 ILE A O 1
ATOM 694 N N . GLN A 1 85 ? 20.672 1.444 -28.138 1.00 86.56 85 GLN A N 1
ATOM 695 C CA . GLN A 1 85 ? 19.587 0.659 -27.546 1.00 86.56 85 GLN A CA 1
ATOM 696 C C . GLN A 1 85 ? 19.893 0.271 -26.097 1.00 86.56 85 GLN A C 1
ATOM 698 O O . GLN A 1 85 ? 19.043 0.482 -25.227 1.00 86.56 85 GLN A O 1
ATOM 703 N N . LEU A 1 86 ? 21.110 -0.201 -25.817 1.00 88.00 86 LEU A N 1
ATOM 704 C CA . LEU A 1 86 ? 21.563 -0.548 -24.470 1.00 88.00 86 LEU A CA 1
ATOM 705 C C . LEU A 1 86 ? 21.544 0.670 -23.543 1.00 88.00 86 LEU A C 1
ATOM 707 O O . LEU A 1 86 ? 20.975 0.610 -22.455 1.00 88.00 86 LEU A O 1
ATOM 711 N N . ASN A 1 87 ? 22.035 1.825 -23.993 1.00 87.88 87 ASN A N 1
ATOM 712 C CA . ASN A 1 87 ? 21.951 3.067 -23.222 1.00 87.88 87 ASN A CA 1
ATOM 713 C C . ASN A 1 87 ? 20.502 3.483 -22.931 1.00 87.88 87 ASN A C 1
ATOM 715 O O . ASN A 1 87 ? 20.204 4.002 -21.848 1.00 87.88 87 ASN A O 1
ATOM 719 N N . SER A 1 88 ? 19.579 3.266 -23.873 1.00 89.12 88 SER A N 1
ATOM 720 C CA . SER A 1 88 ? 18.156 3.517 -23.626 1.00 89.12 88 SER A CA 1
ATOM 721 C C . SER A 1 88 ? 17.569 2.526 -22.619 1.00 89.12 88 SER A C 1
ATOM 723 O O . SER A 1 88 ? 16.800 2.937 -21.745 1.00 89.12 88 SER A O 1
ATOM 725 N N . ALA A 1 89 ? 17.930 1.245 -22.711 1.00 89.75 89 ALA A N 1
ATOM 726 C CA . ALA A 1 89 ? 17.502 0.217 -21.769 1.00 89.75 89 ALA A CA 1
ATOM 727 C C . ALA A 1 89 ? 18.018 0.516 -20.352 1.00 89.75 89 ALA A C 1
ATOM 729 O O . ALA A 1 89 ? 17.243 0.480 -19.396 1.00 89.75 89 ALA A O 1
ATOM 730 N N . THR A 1 90 ? 19.274 0.943 -20.216 1.00 90.56 90 THR A N 1
ATOM 731 C CA . THR A 1 90 ? 19.884 1.338 -18.937 1.00 90.56 90 THR A CA 1
ATOM 732 C C . THR A 1 90 ? 19.187 2.547 -18.315 1.00 90.56 90 THR A C 1
ATOM 734 O O . THR A 1 90 ? 18.959 2.578 -17.102 1.00 90.56 90 THR A O 1
ATOM 737 N N . LYS A 1 91 ? 18.774 3.535 -19.122 1.00 91.31 91 LYS A N 1
ATOM 738 C CA . LYS A 1 91 ? 17.965 4.674 -18.644 1.00 91.31 91 LYS A CA 1
ATOM 739 C C . LYS A 1 91 ? 16.582 4.245 -18.143 1.00 91.31 91 LYS A C 1
ATOM 741 O O . LYS A 1 91 ? 16.087 4.795 -17.160 1.00 91.31 91 LYS A O 1
ATOM 746 N N . LEU A 1 92 ? 15.953 3.267 -18.791 1.00 90.62 92 LEU A N 1
ATOM 747 C CA . LEU A 1 92 ? 14.675 2.711 -18.335 1.00 90.62 92 LEU A CA 1
ATOM 748 C C . LEU A 1 92 ? 14.844 1.879 -17.056 1.00 90.62 92 LEU A C 1
ATOM 750 O O . LEU A 1 92 ? 14.024 1.993 -16.139 1.00 90.62 92 LEU A O 1
ATOM 754 N N . ALA A 1 93 ? 15.917 1.091 -16.963 1.00 91.56 93 ALA A N 1
ATOM 755 C CA . ALA A 1 93 ? 16.249 0.297 -15.784 1.00 91.56 93 ALA A CA 1
ATOM 756 C C . ALA A 1 93 ? 16.513 1.192 -14.563 1.00 91.56 93 ALA A C 1
ATOM 758 O O . ALA A 1 93 ? 15.897 0.994 -13.515 1.00 91.56 93 ALA A O 1
ATOM 759 N N . SER A 1 94 ? 17.321 2.248 -14.710 1.00 91.19 94 SER A N 1
ATOM 760 C CA . SER A 1 94 ? 17.587 3.207 -13.628 1.00 91.19 94 SER A CA 1
ATOM 761 C C . SER A 1 94 ? 16.325 3.954 -13.182 1.00 91.19 94 SER A C 1
ATOM 763 O O . SER A 1 94 ? 16.072 4.095 -11.983 1.00 91.19 94 SER A O 1
ATOM 765 N N . GLY A 1 95 ? 15.468 4.356 -14.127 1.00 91.69 95 GLY A N 1
ATOM 766 C CA . GLY A 1 95 ? 14.164 4.944 -13.814 1.00 91.69 95 GLY A CA 1
ATOM 767 C C . GLY A 1 95 ? 13.233 3.979 -13.070 1.00 91.69 95 GLY A C 1
ATOM 768 O O . GLY A 1 95 ? 12.461 4.400 -12.206 1.00 91.69 95 GLY A O 1
ATOM 769 N N . THR A 1 96 ? 13.313 2.683 -13.371 1.00 92.31 96 THR A N 1
ATOM 770 C CA . THR A 1 96 ? 12.534 1.639 -12.689 1.00 92.31 96 THR A CA 1
ATOM 771 C C . THR A 1 96 ? 13.042 1.407 -11.269 1.00 92.31 96 THR A C 1
ATOM 773 O O . THR A 1 96 ? 12.229 1.373 -10.347 1.00 92.31 96 THR A O 1
ATOM 776 N N . ILE A 1 97 ? 14.362 1.352 -11.067 1.00 93.56 97 ILE A N 1
ATOM 777 C CA . ILE A 1 97 ? 14.982 1.276 -9.734 1.00 93.56 97 ILE A CA 1
ATOM 778 C C . ILE A 1 97 ? 14.543 2.466 -8.882 1.00 93.56 97 ILE A C 1
ATOM 780 O O . ILE A 1 97 ? 14.058 2.269 -7.774 1.00 93.56 97 ILE A O 1
ATOM 784 N N . PHE A 1 98 ? 14.596 3.690 -9.416 1.00 94.25 98 PHE A N 1
ATOM 785 C CA . PHE A 1 98 ? 14.148 4.879 -8.685 1.00 94.25 98 PHE A CA 1
ATOM 786 C C . PHE A 1 98 ? 12.685 4.771 -8.219 1.00 94.25 98 PHE A C 1
ATOM 788 O O . PHE A 1 98 ? 12.374 5.043 -7.057 1.00 94.25 98 PHE A O 1
ATOM 795 N N . LYS A 1 99 ? 11.784 4.315 -9.099 1.00 92.75 99 LYS A N 1
ATOM 796 C CA . LYS A 1 99 ? 10.369 4.094 -8.755 1.00 92.75 99 LYS A CA 1
ATOM 797 C C . LYS A 1 99 ? 10.192 3.000 -7.698 1.00 92.75 99 LYS A C 1
ATOM 799 O O . LYS A 1 99 ? 9.391 3.176 -6.783 1.00 92.75 99 LYS A O 1
ATOM 804 N N . LEU A 1 100 ? 10.933 1.897 -7.802 1.00 93.94 100 LEU A N 1
ATOM 805 C CA . LEU A 1 100 ? 10.883 0.786 -6.846 1.00 93.94 100 LEU A CA 1
ATOM 806 C C . LEU A 1 100 ? 11.444 1.179 -5.477 1.00 93.94 100 LEU A C 1
ATOM 808 O O . LEU A 1 100 ? 10.876 0.790 -4.457 1.00 93.94 100 LEU A O 1
ATOM 812 N N . THR A 1 101 ? 12.485 2.009 -5.428 1.00 94.38 101 THR A N 1
ATOM 813 C CA . THR A 1 101 ? 13.017 2.564 -4.177 1.00 94.38 101 THR A CA 1
ATOM 814 C C . THR A 1 101 ? 11.971 3.430 -3.481 1.00 94.38 101 THR A C 1
ATOM 816 O O . THR A 1 101 ? 11.707 3.234 -2.296 1.00 94.38 101 THR A O 1
ATOM 819 N N . ILE A 1 102 ? 11.299 4.327 -4.214 1.00 95.31 102 ILE A N 1
ATOM 820 C CA . ILE A 1 102 ? 10.191 5.123 -3.660 1.00 95.31 102 ILE A CA 1
ATOM 821 C C . ILE A 1 102 ? 9.060 4.209 -3.171 1.00 95.31 102 ILE A C 1
ATOM 823 O O . ILE A 1 102 ? 8.571 4.379 -2.054 1.00 95.31 102 ILE A O 1
ATOM 827 N N . GLY A 1 103 ? 8.673 3.209 -3.968 1.00 93.19 103 GLY A N 1
ATOM 828 C CA . GLY A 1 103 ? 7.657 2.226 -3.584 1.00 93.19 103 GLY A CA 1
ATOM 829 C C . GLY A 1 103 ? 8.020 1.459 -2.310 1.00 93.19 103 GLY A C 1
ATOM 830 O O . GLY A 1 103 ? 7.170 1.260 -1.446 1.00 93.19 103 GLY A O 1
ATOM 831 N N . THR A 1 104 ? 9.294 1.107 -2.139 1.00 94.19 104 THR A N 1
ATOM 832 C CA . THR A 1 104 ? 9.812 0.424 -0.944 1.00 94.19 104 THR A CA 1
ATOM 833 C C . THR A 1 104 ? 9.749 1.327 0.290 1.00 94.19 104 THR A C 1
ATOM 835 O O . THR A 1 104 ? 9.334 0.888 1.365 1.00 94.19 104 THR A O 1
ATOM 838 N N . VAL A 1 105 ? 10.080 2.614 0.150 1.00 95.50 105 VAL A N 1
ATOM 839 C CA . VAL A 1 105 ? 9.934 3.601 1.235 1.00 95.50 105 VAL A CA 1
ATOM 840 C C . VAL A 1 105 ? 8.463 3.740 1.641 1.00 95.50 105 VAL A C 1
ATOM 842 O O . VAL A 1 105 ? 8.138 3.709 2.824 1.00 95.50 105 VAL A O 1
ATOM 845 N N . ILE A 1 106 ? 7.543 3.807 0.679 1.00 93.50 106 ILE A N 1
ATOM 846 C CA . ILE A 1 106 ? 6.104 3.872 0.975 1.00 93.50 106 ILE A CA 1
ATOM 847 C C . ILE A 1 106 ? 5.623 2.580 1.657 1.00 93.50 106 ILE A C 1
ATOM 849 O O . ILE A 1 106 ? 4.891 2.646 2.645 1.00 93.50 106 ILE A O 1
ATOM 853 N N . ALA A 1 107 ? 6.068 1.410 1.191 1.00 93.88 107 ALA A N 1
ATOM 854 C CA . ALA A 1 107 ? 5.705 0.119 1.775 1.00 93.88 107 ALA A CA 1
ATOM 855 C C . ALA A 1 107 ? 6.211 -0.038 3.221 1.00 93.88 107 ALA A C 1
ATOM 857 O O . ALA A 1 107 ? 5.490 -0.555 4.074 1.00 93.88 107 ALA A O 1
ATOM 858 N N . THR A 1 108 ? 7.419 0.449 3.525 1.00 94.56 108 THR A N 1
ATOM 859 C CA . THR A 1 108 ? 7.946 0.445 4.902 1.00 94.56 108 THR A CA 1
ATOM 860 C C . THR A 1 108 ? 7.144 1.372 5.814 1.00 94.56 108 THR A C 1
ATOM 862 O O . THR A 1 108 ? 6.791 0.967 6.922 1.00 94.56 108 THR A O 1
ATOM 865 N N . ILE A 1 109 ? 6.776 2.570 5.345 1.00 94.56 109 ILE A N 1
ATOM 866 C CA . ILE A 1 109 ? 5.890 3.483 6.084 1.00 94.56 109 ILE A CA 1
ATOM 867 C C . ILE A 1 109 ? 4.534 2.817 6.351 1.00 94.56 109 ILE A C 1
ATOM 869 O O . ILE A 1 109 ? 4.071 2.820 7.491 1.00 94.56 109 ILE A O 1
ATOM 873 N N . TYR A 1 110 ? 3.920 2.195 5.342 1.00 93.25 110 TYR A N 1
ATOM 874 C CA . TYR A 1 110 ? 2.650 1.484 5.507 1.00 93.25 110 TYR A CA 1
ATOM 875 C C . TYR A 1 110 ? 2.749 0.342 6.528 1.00 93.25 110 TYR A C 1
ATOM 877 O O . TYR A 1 110 ? 1.877 0.211 7.389 1.00 93.25 110 TYR A O 1
ATOM 885 N N . LEU A 1 111 ? 3.840 -0.430 6.516 1.00 94.38 111 LEU A N 1
ATOM 886 C CA . LEU A 1 111 ? 4.076 -1.471 7.516 1.00 94.38 111 LEU A CA 1
ATOM 887 C C . LEU A 1 111 ? 4.169 -0.885 8.931 1.00 94.38 111 LEU A C 1
ATOM 889 O O . LEU A 1 111 ? 3.547 -1.418 9.850 1.00 94.38 111 LEU A O 1
ATOM 893 N N . LEU A 1 112 ? 4.889 0.225 9.121 1.00 94.50 112 LEU A N 1
ATOM 894 C CA . LEU A 1 112 ? 4.973 0.902 10.423 1.00 94.50 112 LEU A CA 1
ATOM 895 C C . LEU A 1 112 ? 3.600 1.384 10.903 1.00 94.50 112 LEU A C 1
ATOM 897 O O . LEU A 1 112 ? 3.267 1.247 12.084 1.00 94.50 112 LEU A O 1
ATOM 901 N N . VAL A 1 113 ? 2.778 1.899 9.989 1.00 95.00 113 VAL A N 1
ATOM 902 C CA . VAL A 1 113 ? 1.403 2.312 10.282 1.00 95.00 113 VAL A CA 1
ATOM 903 C C . VAL A 1 113 ? 0.538 1.102 10.673 1.00 95.00 113 VAL A C 1
ATOM 905 O O . VAL A 1 113 ? -0.179 1.166 11.673 1.00 95.00 113 VAL A O 1
ATOM 908 N N . CYS A 1 114 ? 0.671 -0.042 10.000 1.00 93.19 114 CYS A N 1
ATOM 909 C CA . CYS A 1 114 ? -0.021 -1.284 10.378 1.00 93.19 114 CYS A CA 1
ATOM 910 C C . CYS A 1 114 ? 0.438 -1.826 11.743 1.00 93.19 114 CYS A C 1
ATOM 912 O O . CYS A 1 114 ? -0.380 -2.250 12.563 1.00 93.19 114 CYS A O 1
ATOM 914 N N . LEU A 1 115 ? 1.738 -1.750 12.045 1.00 93.44 115 LEU A N 1
ATOM 915 C CA . LEU A 1 115 ? 2.265 -2.101 13.367 1.00 93.44 115 LEU A CA 1
ATOM 916 C C . LEU A 1 115 ? 1.740 -1.164 14.462 1.00 93.44 115 LEU A C 1
ATOM 918 O O . LEU A 1 115 ? 1.510 -1.612 15.593 1.00 93.44 115 LEU A O 1
ATOM 922 N N . SER A 1 116 ? 1.524 0.118 14.145 1.00 91.81 116 SER A N 1
ATOM 923 C CA . SER A 1 116 ? 0.920 1.073 15.080 1.00 91.81 116 SER A CA 1
ATOM 924 C C . SER A 1 116 ? -0.523 0.689 15.424 1.00 91.81 116 SER A C 1
ATOM 926 O O . SER A 1 116 ? -0.862 0.650 16.611 1.00 91.81 116 SER A O 1
ATOM 928 N N . LEU A 1 117 ? -1.317 0.265 14.429 1.00 93.12 117 LEU A N 1
ATOM 929 C CA . LEU A 1 117 ? -2.663 -0.274 14.637 1.00 93.12 117 LEU A CA 1
ATOM 930 C C . LEU A 1 117 ? -2.622 -1.509 15.540 1.00 93.12 117 LEU A C 1
ATOM 932 O O . LEU A 1 117 ? -3.288 -1.533 16.574 1.00 93.12 117 LEU A O 1
ATOM 936 N N . PHE A 1 118 ? -1.811 -2.509 15.197 1.00 93.56 118 PHE A N 1
ATOM 937 C CA . PHE A 1 118 ? -1.713 -3.753 15.963 1.00 93.56 118 PHE A CA 1
ATOM 938 C C . PHE A 1 118 ? -1.294 -3.508 17.416 1.00 93.56 118 PHE A C 1
ATOM 940 O O . PHE A 1 118 ? -1.925 -3.993 18.358 1.00 93.56 118 PHE A O 1
ATOM 947 N N . THR A 1 119 ? -0.279 -2.666 17.621 1.00 91.62 119 THR A N 1
ATOM 948 C CA . THR A 1 119 ? 0.173 -2.284 18.964 1.00 91.62 119 THR A CA 1
ATOM 949 C C . THR A 1 119 ? -0.902 -1.497 19.718 1.00 91.62 119 THR A C 1
ATOM 951 O O . THR A 1 119 ? -1.079 -1.699 20.923 1.00 91.62 119 THR A O 1
ATOM 954 N N . GLY A 1 120 ? -1.638 -0.619 19.031 1.00 88.94 120 GLY A N 1
ATOM 955 C CA . GLY A 1 120 ? -2.755 0.143 19.589 1.00 88.94 120 GLY A CA 1
ATOM 956 C C . GLY A 1 120 ? -3.912 -0.747 20.037 1.00 88.94 120 GLY A C 1
ATOM 957 O O . GLY A 1 120 ? -4.435 -0.557 21.140 1.00 88.94 120 GLY A O 1
ATOM 958 N N . VAL A 1 121 ? -4.246 -1.764 19.239 1.00 90.44 121 VAL A N 1
ATOM 959 C CA . VAL A 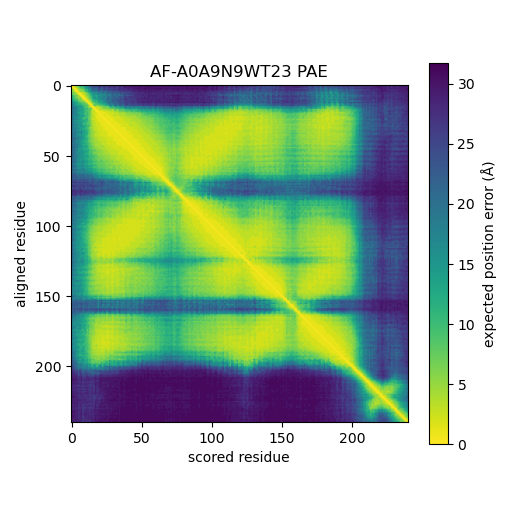1 121 ? -5.281 -2.757 19.548 1.00 90.44 121 VAL A CA 1
ATOM 960 C C . VAL A 1 121 ? -4.869 -3.638 20.731 1.00 90.44 121 VAL A C 1
ATOM 962 O O . VAL A 1 121 ? -5.670 -3.817 21.651 1.00 90.44 121 VAL A O 1
ATOM 965 N N . LEU A 1 122 ? -3.621 -4.123 20.774 1.00 88.31 122 LEU A N 1
ATOM 966 C CA . LEU A 1 122 ? -3.125 -4.965 21.872 1.00 88.31 122 LEU A CA 1
ATOM 967 C C . LEU A 1 122 ? -3.000 -4.213 23.201 1.00 88.31 122 LEU A C 1
ATOM 969 O O . LEU A 1 122 ? -3.420 -4.723 24.240 1.00 88.31 122 LEU A O 1
ATOM 973 N N . LYS A 1 123 ? -2.430 -3.000 23.180 1.00 88.12 123 LYS A N 1
ATOM 974 C CA . LYS A 1 123 ? -2.205 -2.186 24.389 1.00 88.12 123 LYS A CA 1
ATOM 975 C C . LYS A 1 123 ? -3.423 -1.358 24.800 1.00 88.12 123 LYS A C 1
ATOM 977 O O . LYS A 1 123 ? -3.340 -0.631 25.788 1.00 88.12 123 LYS A O 1
ATOM 982 N N . ASN A 1 124 ? -4.525 -1.442 24.053 1.00 85.19 124 ASN A N 1
ATOM 983 C CA . ASN A 1 124 ? -5.749 -0.674 24.277 1.00 85.19 124 ASN A CA 1
ATOM 984 C C . ASN A 1 124 ? -5.501 0.850 24.347 1.00 85.19 124 ASN A C 1
ATOM 986 O O . ASN A 1 124 ? -6.087 1.555 25.170 1.00 85.19 124 ASN A O 1
ATOM 990 N N . ARG A 1 125 ? -4.576 1.364 23.518 1.00 86.06 125 ARG A N 1
ATOM 991 C CA . ARG A 1 125 ? -4.183 2.785 23.493 1.00 86.06 125 ARG A CA 1
ATOM 992 C C . ARG A 1 125 ? -4.722 3.464 22.240 1.00 86.06 125 ARG A C 1
ATOM 994 O O . ARG A 1 125 ? -4.181 3.279 21.153 1.00 86.06 125 ARG A O 1
ATOM 1001 N N . ALA A 1 126 ? -5.725 4.325 22.417 1.00 84.81 126 ALA A N 1
ATOM 1002 C CA . ALA A 1 126 ? -6.385 5.037 21.319 1.00 84.81 126 ALA A CA 1
ATOM 1003 C C . ALA A 1 126 ? -5.421 5.888 20.468 1.00 84.81 126 ALA A C 1
ATOM 1005 O O . ALA A 1 126 ? -5.599 5.980 19.259 1.00 84.81 126 ALA A O 1
ATOM 1006 N N . GLN A 1 127 ? -4.378 6.468 21.076 1.00 86.56 127 GLN A N 1
ATOM 1007 C CA . GLN A 1 127 ? -3.407 7.336 20.390 1.00 86.56 127 GLN A CA 1
ATOM 1008 C C . GLN A 1 127 ? -2.656 6.635 19.245 1.00 86.56 127 GLN A C 1
ATOM 1010 O O . GLN A 1 127 ? -2.309 7.285 18.267 1.00 86.56 127 GLN A O 1
ATOM 1015 N N . LEU A 1 128 ? -2.430 5.320 19.343 1.00 88.69 128 LEU A N 1
ATOM 1016 C CA . LEU A 1 128 ? -1.685 4.551 18.337 1.00 88.69 128 LEU A CA 1
ATOM 1017 C C . LEU A 1 128 ? -2.559 4.065 17.172 1.00 88.69 128 LEU A C 1
ATOM 1019 O O . LEU A 1 128 ? -2.028 3.662 16.148 1.00 88.69 128 LEU A O 1
ATOM 1023 N N . ILE A 1 129 ? -3.886 4.115 17.313 1.00 90.75 129 ILE A N 1
ATOM 1024 C CA . ILE A 1 129 ? -4.836 3.686 16.272 1.00 90.75 129 ILE A CA 1
ATOM 1025 C C . ILE A 1 129 ? -5.084 4.818 15.259 1.00 90.75 129 ILE A C 1
ATOM 1027 O O . ILE A 1 129 ? -5.356 4.568 14.087 1.00 90.75 129 ILE A O 1
ATOM 1031 N N . VAL A 1 130 ? -4.957 6.076 15.697 1.00 89.31 130 VAL A N 1
ATOM 1032 C CA . VAL A 1 130 ? -5.249 7.270 14.884 1.00 89.31 130 VAL A CA 1
ATOM 1033 C C . VAL A 1 130 ? -4.405 7.367 13.605 1.00 89.31 130 VAL A C 1
ATOM 1035 O O . VAL A 1 130 ? -5.002 7.627 12.560 1.00 89.31 130 VAL A O 1
ATOM 1038 N N . PRO A 1 131 ? -3.071 7.151 13.623 1.00 91.12 131 PRO A N 1
ATOM 1039 C CA . PRO A 1 131 ? -2.256 7.255 12.412 1.00 91.12 131 PRO A CA 1
ATOM 1040 C C . PRO A 1 131 ? -2.731 6.321 11.296 1.00 91.12 131 PRO A C 1
ATOM 1042 O O . PRO A 1 131 ? -2.800 6.740 10.145 1.00 91.12 131 PRO A O 1
ATOM 1045 N N . TRP A 1 132 ? -3.127 5.093 11.648 1.00 93.50 132 TRP A N 1
ATOM 1046 C CA . TRP A 1 132 ? -3.660 4.127 10.690 1.00 93.50 132 TRP A CA 1
ATOM 1047 C C . TRP A 1 132 ? -4.993 4.576 10.100 1.00 93.50 132 TRP A C 1
ATOM 1049 O O . TRP A 1 132 ? -5.129 4.581 8.884 1.00 93.50 132 TRP A O 1
ATOM 1059 N N . MET A 1 133 ? -5.932 5.063 10.919 1.00 92.06 133 MET A N 1
ATOM 1060 C CA . MET A 1 133 ? -7.227 5.537 10.405 1.00 92.06 133 MET A CA 1
ATOM 1061 C C . MET A 1 133 ? -7.092 6.708 9.424 1.00 92.06 133 MET A C 1
ATOM 1063 O O . MET A 1 133 ? -7.865 6.801 8.477 1.00 92.06 133 MET A O 1
ATOM 1067 N N . ILE A 1 134 ? -6.141 7.621 9.655 1.00 92.50 134 ILE A N 1
ATOM 1068 C CA . ILE A 1 134 ? -5.888 8.742 8.736 1.00 92.50 134 ILE A CA 1
ATOM 1069 C C . ILE A 1 134 ? -5.292 8.222 7.427 1.00 92.50 134 ILE A C 1
ATOM 1071 O O . ILE A 1 134 ? -5.709 8.641 6.349 1.00 92.50 134 ILE A O 1
ATOM 1075 N N . PHE A 1 135 ? -4.318 7.319 7.530 1.00 92.00 135 PHE A N 1
ATOM 1076 C CA . PHE A 1 135 ? -3.633 6.756 6.375 1.00 92.00 135 PHE A CA 1
ATOM 1077 C C . PHE A 1 135 ? -4.585 5.954 5.482 1.00 92.00 135 PHE A C 1
ATOM 1079 O O . PHE A 1 135 ? -4.575 6.142 4.268 1.00 92.00 135 PHE A O 1
ATOM 1086 N N . ASP A 1 136 ? -5.454 5.147 6.091 1.00 91.06 136 ASP A N 1
ATOM 1087 C CA . ASP A 1 136 ? -6.485 4.361 5.415 1.00 91.06 136 ASP A CA 1
ATOM 1088 C C . ASP A 1 136 ? -7.443 5.259 4.617 1.00 91.06 136 ASP A C 1
ATOM 1090 O O . ASP A 1 136 ? -7.574 5.101 3.411 1.00 91.06 136 ASP A O 1
ATOM 1094 N N . VAL A 1 137 ? -7.977 6.329 5.222 1.00 91.88 137 VAL A N 1
ATOM 1095 C CA . VAL A 1 137 ? -8.858 7.284 4.516 1.00 91.88 137 VAL A CA 1
ATOM 1096 C C . VAL A 1 137 ? -8.174 7.927 3.307 1.00 91.88 137 VAL A C 1
ATOM 1098 O O . VAL A 1 137 ? -8.807 8.112 2.264 1.00 91.88 137 VAL A O 1
ATOM 1101 N N . ILE A 1 138 ? -6.892 8.287 3.429 1.00 93.06 138 ILE A N 1
ATOM 1102 C CA . ILE A 1 138 ? -6.129 8.873 2.319 1.00 93.06 138 ILE A CA 1
ATOM 1103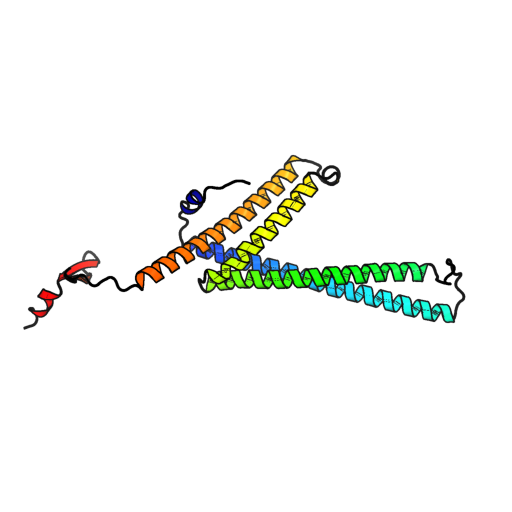 C C . ILE A 1 138 ? -5.950 7.838 1.203 1.00 93.06 138 ILE A C 1
ATOM 1105 O O . ILE A 1 138 ? -6.196 8.158 0.037 1.00 93.06 138 ILE A O 1
ATOM 1109 N N . ILE A 1 139 ? -5.560 6.608 1.546 1.00 90.19 139 ILE A N 1
ATOM 1110 C CA . ILE A 1 139 ? -5.385 5.518 0.580 1.00 90.19 139 ILE A CA 1
ATOM 1111 C C . ILE A 1 139 ? -6.702 5.198 -0.117 1.00 90.19 139 ILE A C 1
ATOM 1113 O O . ILE A 1 139 ? -6.743 5.193 -1.348 1.00 90.19 139 ILE A O 1
ATOM 1117 N N . SER A 1 140 ? -7.783 5.004 0.631 1.00 91.06 140 SER A N 1
ATOM 1118 C CA . SER A 1 140 ? -9.098 4.707 0.076 1.00 91.06 140 SER A CA 1
ATOM 1119 C C . SER A 1 140 ? -9.574 5.828 -0.839 1.00 91.06 140 SER A C 1
ATOM 1121 O O . SER A 1 140 ? -10.110 5.557 -1.913 1.00 91.06 140 SER A O 1
ATOM 1123 N N . LEU A 1 141 ? -9.334 7.098 -0.497 1.00 92.69 141 LEU A N 1
ATOM 1124 C CA . LEU A 1 141 ? -9.676 8.219 -1.377 1.00 92.69 141 LEU A CA 1
ATOM 1125 C C . LEU A 1 141 ? -8.885 8.174 -2.691 1.00 92.69 141 LEU A C 1
ATOM 1127 O O . LEU A 1 141 ? -9.473 8.348 -3.761 1.00 92.69 141 LEU A O 1
ATOM 1131 N N . VAL A 1 142 ? -7.580 7.899 -2.629 1.00 92.88 142 VAL A N 1
ATOM 1132 C CA . VAL A 1 142 ? -6.729 7.768 -3.821 1.00 92.88 142 VAL A CA 1
ATOM 1133 C C . VAL A 1 142 ? -7.178 6.584 -4.680 1.00 92.88 142 VAL A C 1
ATOM 1135 O O . VAL A 1 142 ? -7.383 6.758 -5.881 1.00 92.88 142 VAL A O 1
ATOM 1138 N N . ILE A 1 143 ? -7.410 5.410 -4.092 1.00 90.81 143 ILE A N 1
ATOM 1139 C CA . ILE A 1 143 ? -7.847 4.220 -4.834 1.00 90.81 143 ILE A CA 1
ATOM 1140 C C . ILE A 1 143 ? -9.212 4.459 -5.485 1.00 90.81 143 ILE A C 1
ATOM 1142 O O . ILE A 1 143 ? -9.358 4.237 -6.686 1.00 90.81 143 ILE A O 1
ATOM 1146 N N . ASN A 1 144 ? -10.193 4.985 -4.745 1.00 89.44 144 ASN A N 1
ATOM 1147 C CA . ASN A 1 144 ? -11.506 5.307 -5.306 1.00 89.44 144 ASN A CA 1
ATOM 1148 C C . ASN A 1 144 ? -11.399 6.354 -6.432 1.00 89.44 144 ASN A C 1
ATOM 1150 O O . ASN A 1 144 ? -12.101 6.240 -7.435 1.00 89.44 144 ASN A O 1
ATOM 1154 N N . SER A 1 145 ? -10.492 7.333 -6.322 1.00 89.94 145 SER A N 1
ATOM 1155 C CA . SER A 1 145 ? -10.257 8.308 -7.396 1.00 89.94 145 SER A CA 1
ATOM 1156 C C . SER A 1 145 ? -9.714 7.652 -8.670 1.00 89.94 145 SER A C 1
ATOM 1158 O O . SER A 1 145 ? -10.197 7.939 -9.764 1.00 89.94 145 SER A O 1
ATOM 1160 N N . ILE A 1 146 ? -8.778 6.707 -8.535 1.00 89.94 146 ILE A N 1
ATOM 1161 C CA . ILE A 1 146 ? -8.203 5.959 -9.658 1.00 89.94 146 ILE A CA 1
ATOM 1162 C C . ILE A 1 146 ? -9.272 5.076 -10.305 1.00 89.94 146 ILE A C 1
ATOM 1164 O O . ILE A 1 146 ? -9.398 5.073 -11.529 1.00 89.94 146 ILE A O 1
ATOM 1168 N N . LEU A 1 147 ? -10.082 4.377 -9.503 1.00 87.25 147 LEU A N 1
ATOM 1169 C CA . LEU A 1 147 ? -11.196 3.567 -10.002 1.00 87.25 147 LEU A CA 1
ATOM 1170 C C . LEU A 1 147 ? -12.200 4.421 -10.796 1.00 87.25 147 LEU A C 1
ATOM 1172 O O . LEU A 1 147 ? -12.615 4.030 -11.883 1.00 87.25 147 LEU A O 1
ATOM 1176 N N . LEU A 1 148 ? -12.530 5.626 -10.326 1.00 86.06 148 LEU A N 1
ATOM 1177 C CA . LEU A 1 148 ? -13.423 6.534 -11.055 1.00 86.06 148 LEU A CA 1
ATOM 1178 C C . LEU A 1 148 ? -12.819 7.038 -12.374 1.00 86.06 148 LEU A C 1
ATOM 1180 O O . LEU A 1 148 ? -13.523 7.113 -13.383 1.00 86.06 148 LEU A O 1
ATOM 1184 N N . ILE A 1 149 ? -11.523 7.364 -12.394 1.00 87.56 149 ILE A N 1
ATOM 1185 C CA . ILE A 1 149 ? -10.833 7.777 -13.626 1.00 87.56 149 ILE A CA 1
ATOM 1186 C C . ILE A 1 149 ? -10.834 6.628 -14.638 1.00 87.56 149 ILE A C 1
ATOM 1188 O O . ILE A 1 149 ? -11.159 6.837 -15.805 1.00 87.56 149 ILE A O 1
ATOM 1192 N N . ILE A 1 150 ? -10.533 5.402 -14.203 1.00 84.00 150 ILE A N 1
ATOM 1193 C CA . ILE A 1 150 ? -10.542 4.229 -15.087 1.00 84.00 150 ILE A CA 1
ATOM 1194 C C . ILE A 1 150 ? -11.946 4.007 -15.654 1.00 84.00 150 ILE A C 1
ATOM 1196 O O . ILE A 1 150 ? -12.080 3.870 -16.870 1.00 84.00 150 ILE A O 1
ATOM 1200 N N . GLY A 1 151 ? -12.979 4.059 -14.807 1.00 77.62 151 GLY A N 1
ATOM 1201 C CA . GLY A 1 151 ? -14.376 3.886 -15.214 1.00 77.62 151 GLY A CA 1
ATOM 1202 C C . GLY A 1 151 ? -14.924 4.967 -16.152 1.00 77.62 151 GLY A C 1
ATOM 1203 O O . GLY A 1 151 ? -15.918 4.726 -16.829 1.00 77.62 151 GLY A O 1
ATOM 1204 N N . THR A 1 152 ? -14.290 6.142 -16.214 1.00 76.81 152 THR A N 1
ATOM 1205 C CA . THR A 1 152 ? -14.685 7.253 -17.104 1.00 76.81 152 THR A CA 1
ATOM 1206 C C . THR A 1 152 ? -13.797 7.391 -18.343 1.00 76.81 152 THR A C 1
ATOM 1208 O O . THR A 1 152 ? -14.172 8.069 -19.298 1.00 76.81 152 THR A O 1
ATOM 1211 N N . SER A 1 153 ? -12.624 6.756 -18.352 1.00 77.06 153 SER A N 1
ATOM 1212 C CA . SER A 1 153 ? -11.660 6.816 -19.456 1.00 77.06 153 SER A CA 1
ATOM 1213 C C . SER A 1 153 ? -11.998 5.851 -20.599 1.00 77.06 153 SER A C 1
ATOM 1215 O O . SER A 1 153 ? -12.599 4.807 -20.374 1.00 77.06 153 SER A O 1
ATOM 1217 N N . MET A 1 154 ? -11.502 6.113 -21.817 1.00 60.69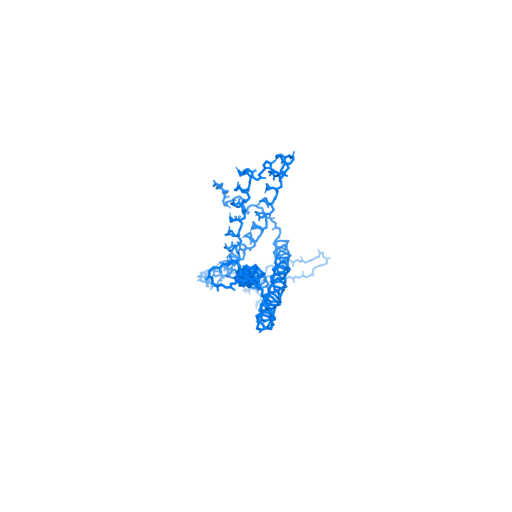 154 MET A N 1
ATOM 1218 C CA . MET A 1 154 ? -11.623 5.193 -22.969 1.00 60.69 154 MET A CA 1
ATOM 1219 C C . MET A 1 154 ? -11.003 3.795 -22.738 1.00 60.69 154 MET A C 1
ATOM 1221 O O . MET A 1 154 ? -11.250 2.876 -23.514 1.00 60.69 154 MET A O 1
ATOM 1225 N N . LEU A 1 155 ? -10.214 3.592 -21.671 1.00 56.50 155 LEU A N 1
ATOM 1226 C CA . LEU A 1 155 ? -9.729 2.260 -21.274 1.00 56.50 155 LEU A CA 1
ATOM 1227 C C . LEU A 1 155 ? -10.873 1.335 -20.834 1.00 56.50 155 LEU A C 1
ATOM 1229 O O . LEU A 1 155 ? -10.763 0.116 -20.986 1.00 56.50 155 LEU A O 1
ATOM 1233 N N . TYR A 1 156 ? -11.973 1.914 -20.344 1.00 59.53 156 TYR A N 1
ATOM 1234 C CA . TYR A 1 156 ? -13.207 1.218 -20.002 1.00 59.53 156 TYR A CA 1
ATOM 1235 C C . TYR A 1 156 ? -13.770 0.435 -21.205 1.00 59.53 156 TYR A C 1
ATOM 1237 O O . TYR A 1 156 ? -14.088 -0.746 -21.069 1.00 59.53 156 TYR A O 1
ATOM 1245 N N . GLU A 1 157 ? -13.776 1.029 -22.405 1.00 59.66 157 GLU A N 1
ATOM 1246 C CA . GLU A 1 157 ? -14.287 0.385 -23.628 1.00 59.66 157 GLU A CA 1
ATOM 1247 C C . GLU A 1 157 ? -13.439 -0.816 -24.078 1.00 59.66 157 GLU A C 1
ATOM 1249 O O . GLU A 1 157 ? -13.937 -1.711 -24.758 1.00 59.66 157 GLU A O 1
ATOM 1254 N N . ARG A 1 158 ? -12.157 -0.865 -23.687 1.00 57.19 158 ARG A N 1
ATOM 1255 C CA . ARG A 1 158 ? -11.218 -1.914 -24.116 1.00 57.19 158 ARG A CA 1
ATOM 1256 C C . ARG A 1 158 ? -11.183 -3.128 -23.186 1.00 57.19 158 ARG A C 1
ATOM 1258 O O . ARG A 1 158 ? -10.832 -4.215 -23.637 1.00 57.19 158 ARG A O 1
ATOM 1265 N N . PHE A 1 159 ? -11.512 -2.947 -21.905 1.00 58.53 159 PHE A N 1
ATOM 1266 C CA . PHE A 1 159 ? -11.452 -4.005 -20.886 1.00 58.53 159 PHE A CA 1
ATOM 1267 C C . PHE A 1 159 ? -12.827 -4.502 -20.417 1.00 58.53 159 PHE A C 1
ATOM 1269 O O . PHE A 1 159 ? -12.932 -5.646 -19.971 1.00 58.53 159 PHE A O 1
ATOM 1276 N N . ALA A 1 160 ? -13.887 -3.692 -20.499 1.00 56.41 160 ALA A N 1
ATOM 1277 C CA . ALA A 1 160 ? -15.181 -4.044 -19.921 1.00 56.41 160 ALA A CA 1
ATOM 1278 C C . ALA A 1 160 ? -16.144 -4.629 -20.967 1.00 56.41 160 ALA A C 1
ATOM 1280 O O . ALA A 1 160 ? -16.923 -3.918 -21.591 1.00 56.41 160 ALA A O 1
ATOM 1281 N N . ILE A 1 161 ? -16.163 -5.962 -21.074 1.00 59.78 161 ILE A N 1
ATOM 1282 C CA . ILE A 1 161 ? -17.183 -6.718 -21.831 1.00 59.78 161 ILE A CA 1
ATOM 1283 C C . ILE A 1 161 ? -18.595 -6.499 -21.232 1.00 59.78 161 ILE A C 1
ATOM 1285 O O . ILE A 1 161 ? -19.598 -6.700 -21.912 1.00 59.78 161 ILE A O 1
ATOM 1289 N N . ASN A 1 162 ? -18.696 -6.053 -19.968 1.00 68.19 162 ASN A N 1
ATOM 1290 C CA . ASN A 1 162 ? -19.966 -5.723 -19.318 1.00 68.19 162 ASN A CA 1
ATOM 1291 C C . ASN A 1 162 ? -19.825 -4.586 -18.281 1.00 68.19 162 ASN A C 1
ATOM 1293 O O . ASN A 1 162 ? -19.217 -4.774 -17.224 1.00 68.19 162 ASN A O 1
ATOM 1297 N N . ASN A 1 163 ? -20.430 -3.423 -18.559 1.00 73.56 163 ASN A N 1
ATOM 1298 C CA . ASN A 1 163 ? -20.426 -2.225 -17.699 1.00 73.56 163 ASN A CA 1
ATOM 1299 C C . ASN A 1 163 ? -20.825 -2.517 -16.258 1.00 73.56 163 ASN A C 1
ATOM 1301 O O . ASN A 1 163 ? -20.189 -2.075 -15.305 1.00 73.56 163 ASN A O 1
ATOM 1305 N N . TRP A 1 164 ? -21.863 -3.328 -16.105 1.00 78.75 164 TRP A N 1
ATOM 1306 C CA . TRP A 1 164 ? -22.491 -3.535 -14.815 1.00 78.75 164 TRP A CA 1
ATOM 1307 C C . TRP A 1 164 ? -21.603 -4.318 -13.837 1.00 78.75 164 TRP A C 1
ATOM 1309 O O . TRP A 1 164 ? -21.607 -4.034 -12.642 1.00 78.75 164 TRP A O 1
ATOM 1319 N N . LEU A 1 165 ? -20.775 -5.244 -14.339 1.00 82.25 165 LEU A N 1
ATOM 1320 C CA . LEU A 1 165 ? -19.863 -6.034 -13.504 1.00 82.25 165 LEU A CA 1
ATOM 1321 C C . LEU A 1 165 ? -18.733 -5.185 -12.917 1.00 82.25 165 LEU A C 1
ATOM 1323 O O . LEU A 1 165 ? -18.395 -5.356 -11.748 1.00 82.25 165 LEU A O 1
ATOM 1327 N N . TYR A 1 166 ? -18.179 -4.252 -13.696 1.00 84.06 166 TYR A N 1
ATOM 1328 C CA . TYR A 1 166 ? -17.127 -3.353 -13.219 1.00 84.06 166 TYR A CA 1
ATOM 1329 C C . TYR A 1 166 ? -17.640 -2.442 -12.098 1.00 84.06 166 TYR A C 1
ATOM 1331 O O . TYR A 1 166 ? -17.062 -2.410 -11.012 1.00 84.06 166 TYR A O 1
ATOM 1339 N N . TRP A 1 167 ? -18.778 -1.775 -12.317 1.00 84.31 167 TRP A N 1
ATOM 1340 C CA . TRP A 1 167 ? -19.394 -0.927 -11.293 1.00 84.31 167 TRP A CA 1
ATOM 1341 C C . TRP A 1 167 ? -19.815 -1.719 -10.057 1.00 84.31 167 TRP A C 1
ATOM 1343 O O . TRP A 1 167 ? -19.632 -1.237 -8.941 1.00 84.31 167 TRP A O 1
ATOM 1353 N N . SER A 1 168 ? -20.317 -2.946 -10.233 1.00 86.94 168 SER A N 1
ATOM 1354 C CA . SER A 1 168 ? -20.617 -3.837 -9.111 1.00 86.94 168 SER A CA 1
ATOM 1355 C C . SER A 1 168 ? -19.358 -4.184 -8.317 1.00 86.94 168 SER A C 1
ATOM 1357 O O . SER A 1 168 ? -19.397 -4.166 -7.090 1.00 86.94 168 SER A O 1
ATOM 1359 N N . PHE A 1 169 ? -18.243 -4.483 -8.986 1.00 87.62 169 PHE A N 1
ATOM 1360 C CA . PHE A 1 169 ? -16.981 -4.792 -8.316 1.00 87.62 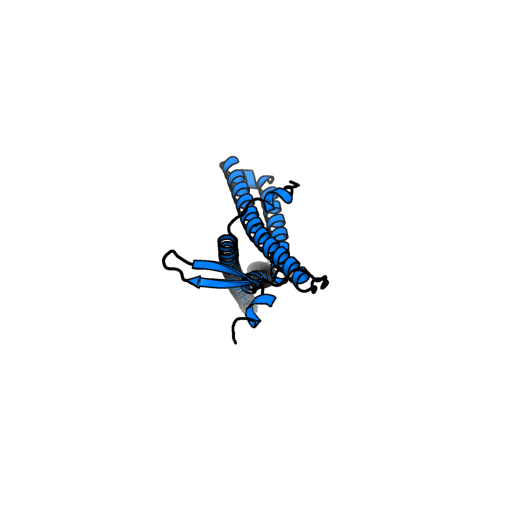169 PHE A CA 1
ATOM 1361 C C . PHE A 1 169 ? -16.447 -3.585 -7.539 1.00 87.62 169 PHE A C 1
ATOM 1363 O O . PHE A 1 169 ? -16.115 -3.715 -6.361 1.00 87.62 169 PHE A O 1
ATOM 1370 N N . CYS A 1 170 ? -16.436 -2.401 -8.158 1.00 88.56 170 CYS A N 1
ATOM 1371 C CA . CYS A 1 170 ? -16.042 -1.164 -7.488 1.00 88.56 170 CYS A CA 1
ATOM 1372 C C . CYS A 1 170 ? -16.935 -0.871 -6.277 1.00 88.56 170 CYS A C 1
ATOM 1374 O O . CYS A 1 170 ? -16.419 -0.573 -5.206 1.00 88.56 170 CYS A O 1
ATOM 1376 N N . ALA A 1 171 ? -18.256 -1.020 -6.410 1.00 88.38 171 ALA A N 1
ATOM 1377 C CA . ALA A 1 171 ? -19.183 -0.802 -5.304 1.00 88.38 171 ALA A CA 1
ATOM 1378 C C . ALA A 1 171 ? -18.939 -1.780 -4.144 1.00 88.38 171 ALA A C 1
ATOM 1380 O O . ALA A 1 171 ? -18.882 -1.354 -2.992 1.00 88.38 171 ALA A O 1
ATOM 1381 N N . VAL A 1 172 ? -18.757 -3.073 -4.431 1.00 92.25 172 VAL A N 1
ATOM 1382 C CA . VAL A 1 172 ? -18.460 -4.087 -3.405 1.00 92.25 172 VAL A CA 1
ATOM 1383 C C . VAL A 1 172 ? -17.139 -3.777 -2.704 1.00 92.25 172 VAL A C 1
ATOM 1385 O O . VAL A 1 172 ? -17.085 -3.821 -1.476 1.00 92.25 172 VAL A O 1
ATOM 1388 N N . TYR A 1 173 ? -16.104 -3.410 -3.460 1.00 91.56 173 TYR A N 1
ATOM 1389 C CA . TYR A 1 173 ? -14.815 -3.006 -2.905 1.00 91.56 173 TYR A CA 1
ATOM 1390 C C . TYR A 1 173 ? -14.960 -1.813 -1.948 1.00 91.56 173 TYR A C 1
ATOM 1392 O O . TYR A 1 173 ? -14.559 -1.915 -0.790 1.00 91.56 173 TYR A O 1
ATOM 1400 N N . THR A 1 174 ? -15.607 -0.727 -2.384 1.00 90.94 174 THR A N 1
ATOM 1401 C CA . THR A 1 174 ? -15.817 0.464 -1.546 1.00 90.94 174 THR A CA 1
ATOM 1402 C C . THR A 1 174 ? -16.653 0.148 -0.301 1.00 90.94 174 THR A C 1
ATOM 1404 O O . THR A 1 174 ? -16.397 0.697 0.766 1.00 90.94 174 THR A O 1
ATOM 1407 N N . VAL A 1 175 ? -17.648 -0.741 -0.397 1.00 92.50 175 VAL A N 1
ATOM 1408 C CA . VAL A 1 175 ? -18.457 -1.143 0.765 1.00 92.50 175 VAL A CA 1
ATOM 1409 C C . VAL A 1 175 ? -17.623 -1.928 1.778 1.00 92.50 175 VAL A C 1
ATOM 1411 O O . VAL A 1 175 ? -17.718 -1.647 2.970 1.00 92.50 175 VAL A O 1
ATOM 1414 N N . ILE A 1 176 ? -16.799 -2.878 1.331 1.00 91.31 176 ILE A N 1
ATOM 1415 C CA . ILE A 1 176 ? -15.931 -3.663 2.223 1.00 91.31 176 ILE A CA 1
ATOM 1416 C C . ILE A 1 176 ? -14.914 -2.755 2.922 1.00 91.31 176 ILE A C 1
ATOM 1418 O O . ILE A 1 176 ? -14.759 -2.853 4.138 1.00 91.31 176 ILE A O 1
ATOM 1422 N N . ASP A 1 177 ? -14.283 -1.852 2.174 1.00 91.00 177 ASP A N 1
ATOM 1423 C CA . ASP A 1 177 ? -13.336 -0.856 2.688 1.00 91.00 177 ASP A CA 1
ATOM 1424 C C . ASP A 1 177 ? -13.972 0.007 3.794 1.00 91.00 177 ASP A C 1
ATOM 1426 O O . ASP A 1 177 ? -13.486 0.069 4.927 1.00 91.00 177 ASP A O 1
ATOM 1430 N N . LEU A 1 178 ? -15.167 0.546 3.528 1.00 90.75 178 LEU A N 1
ATOM 1431 C CA . LEU A 1 178 ? -15.937 1.291 4.524 1.00 90.75 178 LEU A CA 1
ATOM 1432 C C . LEU A 1 178 ? -16.318 0.432 5.737 1.00 90.75 178 LEU A C 1
ATOM 1434 O O . LEU A 1 178 ? -16.303 0.929 6.863 1.00 90.75 178 LEU A O 1
ATOM 1438 N N . CYS A 1 179 ? -16.659 -0.845 5.548 1.00 90.38 179 CYS A N 1
ATOM 1439 C CA . CYS A 1 179 ? -16.963 -1.748 6.657 1.00 90.38 179 CYS A CA 1
ATOM 1440 C C . CYS A 1 179 ? -15.748 -1.966 7.568 1.00 90.38 179 CYS A C 1
ATOM 1442 O O . CYS A 1 179 ? -15.899 -1.898 8.790 1.00 90.38 179 CYS A O 1
ATOM 1444 N N . VAL A 1 180 ? -14.558 -2.192 7.001 1.00 90.19 180 VAL A N 1
ATOM 1445 C CA . VAL A 1 180 ? -13.307 -2.341 7.765 1.00 90.19 180 VAL A CA 1
ATOM 1446 C C . VAL A 1 180 ? -13.029 -1.072 8.566 1.00 90.19 180 VAL A C 1
ATOM 1448 O O . VAL A 1 180 ? -12.836 -1.141 9.787 1.00 90.19 180 VAL A O 1
ATOM 1451 N N . TRP A 1 181 ? -13.115 0.087 7.913 1.00 92.62 181 TRP A N 1
ATOM 1452 C CA . TRP A 1 181 ? -12.911 1.375 8.566 1.00 92.62 181 TRP A CA 1
ATOM 1453 C C . TRP A 1 181 ? -13.908 1.609 9.711 1.00 92.62 181 TRP A C 1
ATOM 1455 O O . TRP A 1 181 ? -13.513 1.989 10.815 1.00 92.62 181 TRP A O 1
ATOM 1465 N N . VAL A 1 182 ? -15.197 1.315 9.499 1.00 90.12 182 VAL A N 1
ATOM 1466 C CA . VAL A 1 182 ? -16.243 1.464 10.526 1.00 90.12 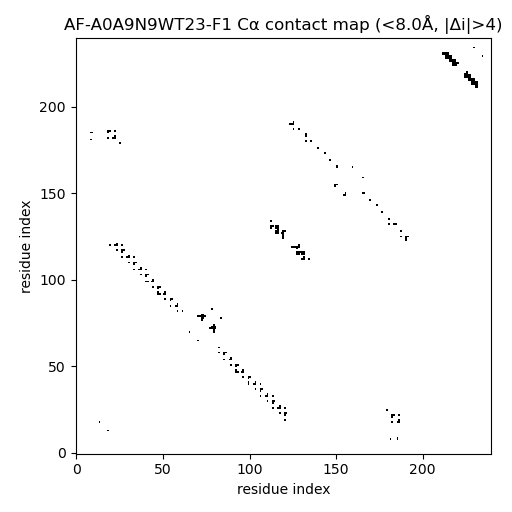182 VAL A CA 1
ATOM 1467 C C . VAL A 1 182 ? -15.987 0.555 11.730 1.00 90.12 182 VAL A C 1
ATOM 1469 O O . VAL A 1 182 ? -16.161 1.007 12.864 1.00 90.12 182 VAL A O 1
ATOM 1472 N N . ILE A 1 183 ? -15.548 -0.691 11.527 1.00 89.44 183 ILE A N 1
ATOM 1473 C CA . ILE A 1 183 ? -15.229 -1.614 12.631 1.00 89.44 183 ILE A CA 1
ATOM 1474 C C . ILE A 1 183 ? -14.092 -1.048 13.492 1.00 89.44 183 ILE A C 1
ATOM 1476 O O . ILE A 1 183 ? -14.206 -1.001 14.723 1.00 89.44 183 ILE A O 1
ATOM 1480 N N . VAL A 1 184 ? -13.012 -0.574 12.863 1.00 89.62 184 VAL A N 1
ATOM 1481 C CA . VAL A 1 184 ? -11.870 0.015 13.581 1.00 89.62 184 VAL A CA 1
ATOM 1482 C C . VAL A 1 184 ? -12.266 1.328 14.263 1.00 89.62 184 VAL A C 1
ATOM 1484 O O . VAL A 1 184 ? -11.889 1.562 15.415 1.00 89.62 184 VAL A O 1
ATOM 1487 N N . PHE A 1 185 ? -13.087 2.152 13.612 1.00 89.62 185 PHE A N 1
ATOM 1488 C CA . PHE A 1 185 ? -13.594 3.401 14.176 1.00 89.62 185 PHE A CA 1
ATOM 1489 C C . PHE A 1 185 ? -14.490 3.171 15.401 1.00 89.62 185 PHE A C 1
ATOM 1491 O O . PHE A 1 185 ? -14.342 3.858 16.415 1.00 89.62 185 PHE A O 1
ATOM 1498 N N . GLN A 1 186 ? -15.389 2.184 15.356 1.00 87.12 186 GLN A N 1
ATOM 1499 C CA . GLN A 1 186 ? -16.208 1.809 16.513 1.00 87.12 186 GLN A CA 1
ATOM 1500 C C . GLN A 1 186 ? -15.334 1.337 17.678 1.00 87.12 186 GLN A C 1
ATOM 1502 O O . GLN A 1 186 ? -15.536 1.771 18.815 1.00 87.12 186 GLN A O 1
ATOM 1507 N N . TYR A 1 187 ? -14.320 0.512 17.400 1.00 87.12 187 TYR A N 1
ATOM 1508 C CA . TYR A 1 187 ? -13.359 0.079 18.414 1.00 87.12 187 TYR A CA 1
ATOM 1509 C C . TYR A 1 187 ? -12.599 1.268 19.027 1.00 87.12 187 TYR A C 1
ATOM 1511 O O . TYR A 1 187 ? -12.519 1.390 20.252 1.00 87.12 187 TYR A O 1
ATOM 1519 N N . TYR A 1 188 ? -12.118 2.198 18.197 1.00 88.62 188 TYR A N 1
ATOM 1520 C CA . TYR A 1 188 ? -11.486 3.441 18.646 1.00 88.62 188 TYR A CA 1
ATOM 1521 C C . TYR A 1 188 ? -12.420 4.283 19.536 1.00 88.62 188 TYR A C 1
ATOM 1523 O O . TYR A 1 188 ? -12.001 4.749 20.601 1.00 88.62 188 TYR A O 1
ATOM 1531 N N . SER A 1 189 ? -13.684 4.447 19.133 1.00 86.50 189 SER A N 1
ATOM 1532 C CA . SER A 1 189 ? -14.682 5.226 19.877 1.00 86.50 189 SER A CA 1
ATOM 1533 C C . SER A 1 189 ? -14.941 4.644 21.270 1.00 86.50 189 SER A C 1
ATOM 1535 O O . SER A 1 189 ? -14.946 5.381 22.258 1.00 86.50 189 SER A O 1
ATOM 1537 N N . ILE A 1 190 ? -15.044 3.313 21.381 1.00 86.00 190 ILE A N 1
ATOM 1538 C CA . ILE A 1 190 ? -15.216 2.621 22.667 1.00 86.00 190 ILE A CA 1
ATOM 1539 C C . ILE A 1 190 ? -14.029 2.887 23.595 1.00 86.00 190 ILE A C 1
ATOM 1541 O O . ILE A 1 190 ? -14.231 3.247 24.755 1.00 86.00 190 ILE A O 1
ATOM 1545 N N . ILE A 1 191 ? -12.792 2.754 23.105 1.00 85.88 191 ILE A N 1
ATOM 1546 C CA . ILE A 1 191 ? -11.597 3.002 23.929 1.00 85.88 191 ILE A CA 1
ATOM 1547 C C . ILE A 1 191 ? -11.568 4.453 24.406 1.00 85.88 191 ILE A C 1
ATOM 1549 O O . ILE A 1 191 ? -11.285 4.710 25.576 1.00 85.88 191 ILE A O 1
ATOM 1553 N N . LYS A 1 192 ? -11.884 5.402 23.521 1.00 86.12 192 LYS A N 1
ATOM 1554 C CA . LYS A 1 192 ? -11.923 6.827 23.860 1.00 86.12 192 LYS A CA 1
ATOM 1555 C C . LYS A 1 192 ? -12.983 7.126 24.921 1.00 86.12 192 LYS A C 1
ATOM 1557 O O . LYS A 1 192 ? -12.700 7.854 25.870 1.00 86.12 192 LYS A O 1
ATOM 1562 N N . HIS A 1 193 ? -14.171 6.541 24.790 1.00 83.19 193 HIS A N 1
ATOM 1563 C CA . HIS A 1 193 ? -15.241 6.689 25.772 1.00 83.19 193 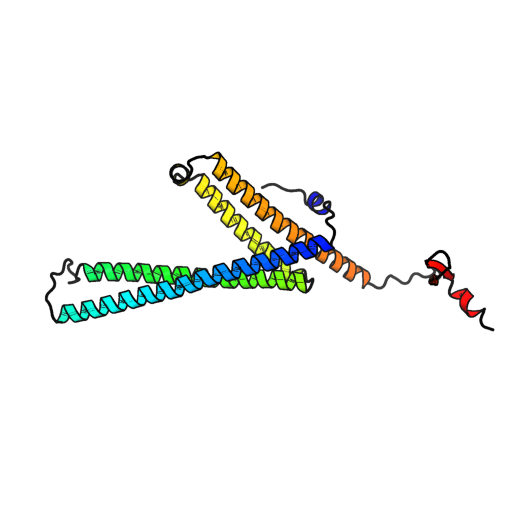HIS A CA 1
ATOM 1564 C C . HIS A 1 193 ? -14.835 6.110 27.135 1.00 83.19 193 HIS A C 1
ATOM 1566 O O . HIS A 1 193 ? -14.990 6.770 28.159 1.00 83.19 193 HIS A O 1
ATOM 1572 N N . MET A 1 194 ? -14.242 4.912 27.156 1.00 80.00 194 MET A N 1
ATOM 1573 C CA . MET A 1 194 ? -13.749 4.282 28.387 1.00 80.00 194 MET A CA 1
ATOM 1574 C C . MET A 1 194 ? -12.607 5.073 29.041 1.00 80.00 194 MET A C 1
ATOM 1576 O O . MET A 1 194 ? -12.550 5.170 30.265 1.00 80.00 194 MET A O 1
ATOM 1580 N N . ALA A 1 195 ? -11.709 5.661 28.247 1.00 81.06 195 ALA A N 1
ATOM 1581 C CA . ALA A 1 195 ? -10.637 6.515 28.755 1.00 81.06 195 ALA A CA 1
ATOM 1582 C C . ALA A 1 195 ? -11.193 7.785 29.415 1.00 81.06 195 ALA A C 1
ATOM 1584 O O . ALA A 1 195 ? -10.767 8.128 30.515 1.00 81.06 195 ALA A O 1
ATOM 1585 N N . LYS A 1 196 ? -12.197 8.419 28.797 1.00 79.62 196 LYS A N 1
ATOM 1586 C CA . LYS A 1 196 ? -12.876 9.591 29.361 1.00 79.62 196 LYS A CA 1
ATOM 1587 C C . LYS A 1 196 ? -13.590 9.265 30.679 1.00 79.62 196 LYS A C 1
ATOM 1589 O O . LYS A 1 196 ? -13.419 9.984 31.655 1.00 79.62 196 LYS A O 1
ATOM 1594 N N . LEU A 1 197 ? -14.320 8.146 30.734 1.00 76.50 197 LEU A N 1
ATOM 1595 C CA . LEU A 1 197 ? -14.954 7.675 31.974 1.00 76.50 197 LEU A CA 1
ATOM 1596 C C . LEU A 1 197 ? -13.927 7.415 33.084 1.00 76.50 197 LEU A C 1
ATOM 1598 O O . LEU A 1 197 ? -14.194 7.676 34.254 1.00 76.50 197 LEU A O 1
ATOM 1602 N N . ARG A 1 198 ? -12.739 6.908 32.729 1.00 73.69 198 ARG A N 1
ATOM 1603 C CA . ARG A 1 198 ? -11.656 6.691 33.691 1.00 73.69 198 ARG A CA 1
ATOM 1604 C C . ARG A 1 198 ? -11.112 8.008 34.240 1.00 73.69 198 ARG A C 1
ATOM 1606 O O . ARG A 1 198 ? -10.835 8.073 35.428 1.00 73.69 198 ARG A O 1
ATOM 1613 N N . GLU A 1 199 ? -10.957 9.031 33.406 1.00 74.56 199 GLU A N 1
ATOM 1614 C CA . GLU A 1 199 ? -10.517 10.362 33.847 1.00 74.56 199 GLU A CA 1
ATOM 1615 C C . GLU A 1 199 ? -11.539 11.016 34.786 1.00 74.56 199 GLU A C 1
ATOM 1617 O O . GLU A 1 199 ? -11.157 11.540 35.830 1.00 74.56 199 GLU A O 1
ATOM 1622 N N . GLU A 1 200 ? -12.834 10.907 34.479 1.00 70.06 200 GLU A N 1
ATOM 1623 C CA . GLU A 1 200 ? -13.911 11.426 35.334 1.00 70.06 200 GLU A CA 1
ATOM 1624 C C . GLU A 1 200 ? -14.017 10.671 36.672 1.00 70.06 200 GLU A C 1
ATOM 1626 O O . GLU A 1 200 ? -14.272 11.289 37.701 1.00 70.06 200 GLU A O 1
ATOM 1631 N N . ALA A 1 201 ? -13.746 9.360 36.694 1.00 61.09 201 ALA A N 1
ATOM 1632 C CA . ALA A 1 201 ? -13.726 8.561 37.924 1.00 61.09 201 ALA A CA 1
ATOM 1633 C C . ALA A 1 201 ? -12.505 8.825 38.831 1.00 61.09 201 ALA A C 1
ATOM 1635 O O . ALA A 1 201 ? -12.532 8.466 40.007 1.00 61.09 201 ALA A O 1
ATOM 1636 N N . ILE A 1 202 ? -11.424 9.417 38.303 1.00 59.34 202 ILE A N 1
ATOM 1637 C CA . ILE A 1 202 ? -10.217 9.769 39.077 1.00 59.34 202 ILE A CA 1
ATOM 1638 C C . ILE A 1 202 ? -10.400 11.095 39.828 1.00 59.34 202 ILE A C 1
ATOM 1640 O O . ILE A 1 202 ? -9.682 11.351 40.795 1.00 59.34 202 ILE A O 1
ATOM 1644 N N . ILE A 1 203 ? -11.373 11.925 39.439 1.00 57.81 203 ILE A N 1
ATOM 1645 C CA . ILE A 1 203 ? -11.764 13.084 40.241 1.00 57.81 203 ILE A CA 1
ATOM 1646 C C . ILE A 1 203 ? -12.399 12.524 41.521 1.00 57.81 203 ILE A C 1
ATOM 1648 O O . ILE A 1 203 ? -13.433 11.858 41.426 1.00 57.81 203 ILE A O 1
ATOM 1652 N N . PRO A 1 204 ? -11.809 12.737 42.715 1.00 53.78 204 PRO A N 1
ATOM 1653 C CA . PRO A 1 204 ? -12.452 12.304 43.943 1.00 53.78 204 PRO A CA 1
ATOM 1654 C C . PRO A 1 204 ? -13.813 12.990 43.992 1.00 53.78 204 PRO A C 1
ATOM 1656 O O . PRO A 1 204 ? -13.895 14.219 43.928 1.00 53.78 204 PRO A O 1
ATOM 1659 N N . ALA A 1 205 ? -14.881 12.191 44.045 1.00 58.00 205 ALA A N 1
ATOM 1660 C CA . ALA A 1 205 ? -16.218 12.712 44.266 1.00 58.00 205 ALA A CA 1
ATOM 1661 C C . ALA A 1 205 ? -16.149 13.692 45.450 1.00 58.00 205 ALA A C 1
ATOM 1663 O O . ALA A 1 205 ? -15.508 13.356 46.455 1.00 58.00 205 ALA A O 1
ATOM 1664 N N . PRO A 1 206 ? -16.742 14.899 45.355 1.00 49.53 206 PRO A N 1
ATOM 1665 C CA . PRO A 1 206 ? -16.809 15.779 46.509 1.00 49.53 206 PRO A CA 1
ATOM 1666 C C . PRO A 1 206 ? -17.449 14.977 47.640 1.00 49.53 206 PRO A C 1
ATOM 1668 O O . PRO A 1 206 ? -18.565 14.474 47.493 1.00 49.53 206 PRO A O 1
ATOM 1671 N N . ILE A 1 207 ? -16.703 14.782 48.730 1.00 54.81 207 ILE A N 1
ATOM 1672 C CA . ILE A 1 207 ? -17.185 14.075 49.913 1.00 54.81 207 ILE A CA 1
ATOM 1673 C C . ILE A 1 207 ? -18.286 14.949 50.506 1.00 54.81 207 ILE A C 1
ATOM 1675 O O . ILE A 1 207 ? -18.033 15.858 51.289 1.00 54.81 207 ILE A O 1
ATOM 1679 N N . VAL A 1 208 ? -19.518 14.688 50.088 1.00 52.38 208 VAL A N 1
ATOM 1680 C CA . VAL A 1 208 ? -20.721 15.176 50.746 1.00 52.38 208 VAL A CA 1
ATOM 1681 C C . VAL A 1 208 ? -21.317 13.963 51.446 1.00 52.38 208 VAL A C 1
ATOM 1683 O O . VAL A 1 208 ? -22.119 13.221 50.886 1.00 52.38 208 VAL A O 1
ATOM 1686 N N . THR A 1 209 ? -20.857 13.698 52.667 1.00 48.16 209 THR A N 1
ATOM 1687 C CA . THR A 1 209 ? -21.582 12.820 53.597 1.00 48.16 209 THR A CA 1
ATOM 1688 C C . THR A 1 209 ? -22.904 13.494 53.993 1.00 48.16 209 THR A C 1
ATOM 1690 O O . THR A 1 209 ? -22.910 14.722 54.106 1.00 48.16 209 THR A O 1
ATOM 1693 N N . PRO A 1 210 ? -24.001 12.750 54.253 1.00 50.81 210 PRO A N 1
ATOM 1694 C CA . PRO A 1 210 ? -23.988 11.412 54.841 1.00 50.81 210 PRO A CA 1
ATOM 1695 C C . PRO A 1 210 ? -24.946 10.433 54.140 1.00 50.81 210 PRO A C 1
ATOM 1697 O O . PRO A 1 210 ? -26.157 10.479 54.339 1.00 50.81 210 PRO A O 1
ATOM 1700 N N . TYR A 1 211 ? -24.402 9.481 53.386 1.00 50.34 211 TYR A N 1
ATOM 1701 C CA . TYR A 1 211 ? -25.110 8.227 53.134 1.00 50.34 211 TYR A CA 1
ATOM 1702 C C . TYR A 1 211 ? -24.420 7.125 53.939 1.00 50.34 211 TYR A C 1
ATOM 1704 O O . TYR A 1 211 ? -23.190 7.035 53.888 1.00 50.34 211 TYR A O 1
ATOM 1712 N N . PRO A 1 212 ? -25.167 6.320 54.715 1.00 51.91 212 PRO A N 1
ATOM 1713 C CA . PRO A 1 212 ? -24.578 5.226 55.471 1.00 51.91 212 PRO A CA 1
ATOM 1714 C C . PRO A 1 212 ? -23.917 4.242 54.503 1.00 51.91 212 PRO A C 1
ATOM 1716 O O . PRO A 1 212 ? -24.537 3.780 53.545 1.00 51.91 212 PRO A O 1
ATOM 1719 N N . TYR A 1 213 ? -22.640 3.949 54.749 1.00 48.81 213 TYR A N 1
ATOM 1720 C CA . TYR A 1 213 ? -21.916 2.894 54.052 1.00 48.81 213 TYR A CA 1
ATOM 1721 C C . TYR A 1 213 ? -22.583 1.554 54.387 1.00 48.81 213 TYR A C 1
ATOM 1723 O O . TYR A 1 213 ? -22.550 1.099 55.532 1.00 48.81 213 TYR A O 1
ATOM 1731 N N . TYR A 1 214 ? -23.196 0.922 53.387 1.00 52.25 214 TYR A N 1
ATOM 1732 C CA . TYR A 1 214 ? -23.657 -0.459 53.490 1.00 52.25 214 TYR A CA 1
ATOM 1733 C C . TYR A 1 214 ? -22.561 -1.367 52.950 1.00 52.25 214 TYR A C 1
ATOM 1735 O O . TYR A 1 214 ? -22.166 -1.252 51.790 1.00 52.25 214 TYR A O 1
ATOM 1743 N N . GLN A 1 215 ? -22.057 -2.258 53.797 1.00 49.97 215 GLN A N 1
ATOM 1744 C CA . GLN A 1 215 ? -21.137 -3.299 53.367 1.00 49.97 215 GLN A CA 1
ATOM 1745 C C . GLN A 1 215 ? -21.971 -4.450 52.802 1.00 49.97 215 GLN A C 1
ATOM 1747 O O . GLN A 1 215 ? -22.836 -5.007 53.484 1.00 49.97 215 GLN A O 1
ATOM 1752 N N . GLU A 1 216 ? -21.751 -4.762 51.527 1.00 48.28 216 GLU A N 1
ATOM 1753 C CA . GLU A 1 216 ? -22.414 -5.868 50.848 1.00 48.28 216 GLU A CA 1
ATOM 1754 C C . GLU A 1 216 ? -21.681 -7.169 51.181 1.00 48.28 216 GLU A C 1
ATOM 1756 O O . GLU A 1 216 ? -20.578 -7.419 50.695 1.00 48.28 216 GLU A O 1
ATOM 1761 N N . ASN A 1 217 ? -22.296 -7.994 52.028 1.00 52.47 217 ASN A N 1
ATOM 1762 C CA . ASN A 1 217 ? -21.792 -9.324 52.341 1.00 52.47 217 ASN A CA 1
ATOM 1763 C C . ASN A 1 217 ? -22.612 -10.352 51.560 1.00 52.47 217 ASN A C 1
ATOM 1765 O O . ASN A 1 217 ? -23.845 -10.391 51.652 1.00 52.47 217 ASN A O 1
ATOM 1769 N N . THR A 1 218 ? -21.918 -11.188 50.793 1.00 51.44 218 THR A N 1
ATOM 1770 C CA . THR A 1 218 ? -22.503 -12.331 50.093 1.00 51.44 218 THR A CA 1
ATOM 1771 C C . THR A 1 218 ? -22.366 -13.569 50.968 1.00 51.44 218 THR A C 1
ATOM 1773 O O . THR A 1 218 ? -21.266 -13.935 51.377 1.00 51.44 218 THR A O 1
ATOM 1776 N N . VAL A 1 219 ? -23.495 -14.199 51.294 1.00 58.16 219 VAL A N 1
ATOM 1777 C CA . VAL A 1 219 ? -23.526 -15.442 52.075 1.00 58.16 219 VAL A CA 1
ATOM 1778 C C . VAL A 1 219 ? -24.143 -16.531 51.204 1.00 58.16 219 VAL A C 1
ATOM 1780 O O . VAL A 1 219 ? -25.233 -16.356 50.649 1.00 58.16 219 VAL A O 1
ATOM 1783 N N . GLU A 1 220 ? -23.443 -17.655 51.061 1.00 50.62 220 GLU A N 1
ATOM 1784 C CA . GLU A 1 220 ? -23.976 -18.830 50.372 1.00 50.62 220 GLU A CA 1
ATOM 1785 C C . GLU A 1 220 ? -25.100 -19.455 51.207 1.00 50.62 220 GLU A C 1
ATOM 1787 O O . GLU A 1 220 ? -24.908 -19.876 52.347 1.00 50.62 220 GLU A O 1
ATOM 1792 N N . SER A 1 221 ? -26.306 -19.486 50.640 1.00 56.19 221 SER A N 1
ATOM 1793 C CA . SER A 1 221 ? -27.482 -20.130 51.222 1.00 56.19 221 SER A CA 1
ATOM 1794 C C . SER A 1 221 ? -27.810 -21.399 50.436 1.00 56.19 221 SER A C 1
ATOM 1796 O O . SER A 1 221 ? -27.489 -21.512 49.256 1.00 56.19 221 SER A O 1
ATOM 1798 N N . ILE A 1 222 ? -28.525 -22.335 51.065 1.00 53.38 222 ILE A N 1
ATOM 1799 C CA . ILE A 1 222 ? -28.964 -23.616 50.478 1.00 53.38 222 ILE A CA 1
ATOM 1800 C C . ILE A 1 222 ? -29.787 -23.423 49.178 1.00 53.38 222 ILE A C 1
ATOM 1802 O O . ILE A 1 222 ? -29.880 -24.341 48.370 1.00 53.38 222 ILE A O 1
ATOM 1806 N N . ASN A 1 223 ? -30.299 -22.210 48.921 1.00 50.94 223 ASN A N 1
ATOM 1807 C CA . ASN A 1 223 ? -31.028 -21.840 47.699 1.00 50.94 223 ASN A CA 1
ATOM 1808 C C . ASN A 1 223 ? -30.262 -20.863 46.768 1.00 50.94 223 ASN A C 1
ATOM 1810 O O . ASN A 1 223 ? -30.890 -20.208 45.937 1.00 50.94 223 ASN A O 1
ATOM 1814 N N . GLY A 1 224 ? -28.936 -20.732 46.905 1.00 62.62 224 GLY A N 1
ATOM 1815 C CA . GLY A 1 224 ? -28.076 -19.870 46.076 1.00 62.62 224 GLY A CA 1
ATOM 1816 C C . GLY A 1 224 ? -27.464 -18.669 46.815 1.00 62.62 224 GLY A C 1
ATOM 1817 O O . GLY A 1 224 ? -27.674 -18.478 48.015 1.00 62.62 224 GLY A O 1
ATOM 1818 N N . LEU A 1 225 ? -26.686 -17.855 46.090 1.00 47.72 225 LEU A N 1
ATOM 1819 C CA . LEU A 1 225 ? -26.041 -16.646 46.618 1.00 47.72 225 LEU A CA 1
ATOM 1820 C C . LEU A 1 225 ? -27.094 -15.599 47.007 1.00 47.72 225 LEU A C 1
ATOM 1822 O O . LEU A 1 225 ? -27.832 -15.103 46.153 1.00 47.72 225 LEU A O 1
ATOM 1826 N N . LYS A 1 226 ? -27.156 -15.247 48.294 1.00 52.00 226 LYS A N 1
ATOM 1827 C CA . LYS A 1 226 ? -27.991 -14.144 48.782 1.00 52.00 226 LYS A CA 1
ATOM 1828 C C . LYS A 1 226 ? -27.114 -12.949 49.136 1.00 52.00 226 LYS A C 1
ATOM 1830 O O . LYS A 1 226 ? -26.120 -13.076 49.848 1.00 52.00 226 LYS A O 1
ATOM 1835 N N . HIS A 1 227 ? -27.524 -11.786 48.644 1.00 53.44 227 HIS A N 1
ATOM 1836 C CA . HIS A 1 227 ? -26.914 -10.503 48.959 1.00 53.44 227 HIS A CA 1
ATOM 1837 C C . HIS A 1 227 ? -27.602 -9.930 50.199 1.00 53.44 227 HIS A C 1
ATOM 1839 O O . HIS A 1 227 ? -28.817 -9.718 50.197 1.00 53.44 227 HIS A O 1
ATOM 1845 N N . THR A 1 228 ? -26.839 -9.700 51.264 1.00 54.44 228 THR A N 1
ATOM 1846 C CA . THR A 1 228 ? -27.324 -9.028 52.476 1.00 54.44 228 THR A CA 1
ATOM 1847 C C . THR A 1 228 ? -26.564 -7.726 52.670 1.00 54.44 228 THR A C 1
ATOM 1849 O O . THR A 1 228 ? -25.336 -7.716 52.746 1.00 54.44 228 THR A O 1
ATOM 1852 N N . LEU A 1 229 ? -27.308 -6.621 52.736 1.00 50.62 229 LEU A N 1
ATOM 1853 C CA . LEU A 1 229 ? -26.774 -5.289 52.999 1.00 50.62 229 LEU A CA 1
ATOM 1854 C C . LEU A 1 229 ? -26.764 -5.062 54.512 1.00 50.62 229 LEU A C 1
ATOM 1856 O O . LEU A 1 229 ? -27.826 -4.928 55.123 1.00 50.62 229 LEU A O 1
ATOM 1860 N N . CYS A 1 230 ? -25.579 -5.016 55.118 1.00 50.72 230 CYS A N 1
ATOM 1861 C CA . CYS A 1 230 ? -25.428 -4.683 56.533 1.00 50.72 230 CYS A CA 1
ATOM 1862 C C . CYS A 1 230 ? -24.918 -3.247 56.681 1.00 50.72 230 CYS A C 1
ATOM 1864 O O . CYS A 1 230 ? -23.951 -2.840 56.038 1.00 50.72 230 CYS A O 1
ATOM 1866 N N . ASN A 1 231 ? -25.581 -2.471 57.539 1.00 47.53 231 ASN A N 1
ATOM 1867 C CA . ASN A 1 231 ? -25.132 -1.131 57.900 1.00 47.53 231 ASN A CA 1
ATOM 1868 C C . ASN A 1 231 ? -23.939 -1.260 58.865 1.00 47.53 231 ASN A C 1
ATOM 1870 O O . ASN A 1 231 ? -24.079 -1.863 59.935 1.00 47.53 231 ASN A O 1
ATOM 1874 N N . VAL A 1 232 ? -22.775 -0.730 58.478 1.00 53.84 232 VAL A N 1
ATOM 1875 C CA . VAL A 1 232 ? -21.493 -0.915 59.190 1.00 53.84 232 VAL A CA 1
ATOM 1876 C C . VAL A 1 232 ? -21.555 -0.378 60.626 1.00 53.84 232 VAL A C 1
ATOM 1878 O O . VAL A 1 232 ? -20.921 -0.925 61.524 1.00 53.84 232 VAL A O 1
ATOM 1881 N N . GLU A 1 233 ? -22.406 0.617 60.881 1.00 49.91 233 GLU A N 1
ATOM 1882 C CA . GLU A 1 233 ? -22.554 1.243 62.199 1.00 49.91 233 GLU A CA 1
ATOM 1883 C C . GLU A 1 233 ? -23.153 0.301 63.264 1.00 49.91 233 GLU A C 1
ATOM 1885 O O . GLU A 1 233 ? -22.911 0.477 64.454 1.00 49.91 233 GLU A O 1
ATOM 1890 N N . LYS A 1 234 ? -23.889 -0.747 62.858 1.00 41.72 234 LYS A N 1
ATOM 1891 C CA . LYS A 1 234 ? -24.464 -1.746 63.783 1.00 41.72 234 LYS A CA 1
ATOM 1892 C C . LYS A 1 234 ? -23.637 -3.025 63.923 1.00 41.72 234 LYS A C 1
ATOM 1894 O O . LYS A 1 234 ? -23.908 -3.808 64.830 1.00 41.72 234 LYS A O 1
ATOM 1899 N N . ALA A 1 235 ? -22.641 -3.249 63.065 1.00 43.72 235 ALA A N 1
ATOM 1900 C CA . ALA A 1 235 ? -21.854 -4.485 63.083 1.00 43.72 235 ALA A CA 1
ATOM 1901 C C . ALA A 1 235 ? -20.885 -4.563 64.279 1.00 43.72 235 ALA A C 1
ATOM 1903 O O . ALA A 1 235 ? -20.585 -5.656 64.749 1.00 43.72 235 ALA A O 1
ATOM 1904 N N . ASN A 1 236 ? -20.467 -3.418 64.830 1.00 41.53 236 ASN A N 1
ATOM 1905 C CA . ASN A 1 236 ? -19.515 -3.367 65.946 1.00 41.53 236 ASN A CA 1
ATOM 1906 C C . ASN A 1 236 ? -20.144 -3.548 67.342 1.00 41.53 236 ASN A C 1
ATOM 1908 O O . ASN A 1 236 ? -19.418 -3.535 68.330 1.00 41.53 236 ASN A O 1
ATOM 1912 N N . TYR A 1 237 ? -21.465 -3.738 67.451 1.00 40.62 237 TYR A N 1
ATOM 1913 C CA . TYR A 1 237 ? -22.146 -3.929 68.744 1.00 40.62 237 TYR A CA 1
ATOM 1914 C C . TYR A 1 237 ? -22.601 -5.370 69.014 1.00 40.62 237 TYR A C 1
ATOM 1916 O O . TYR A 1 237 ? -23.277 -5.608 70.011 1.00 40.62 237 TYR A O 1
ATOM 1924 N N . VAL A 1 238 ? -22.257 -6.335 68.152 1.00 41.53 238 VAL A N 1
ATOM 1925 C CA . VAL A 1 238 ? -22.683 -7.746 68.313 1.00 41.53 238 VAL A CA 1
ATOM 1926 C C . VAL A 1 238 ? -21.506 -8.695 68.580 1.00 41.53 238 VAL A C 1
ATOM 1928 O O . VAL A 1 238 ? -21.674 -9.906 68.630 1.00 41.53 238 VAL A O 1
ATOM 1931 N N . THR A 1 239 ? -20.310 -8.161 68.826 1.00 41.53 239 THR A N 1
ATOM 1932 C CA . THR A 1 239 ? -19.194 -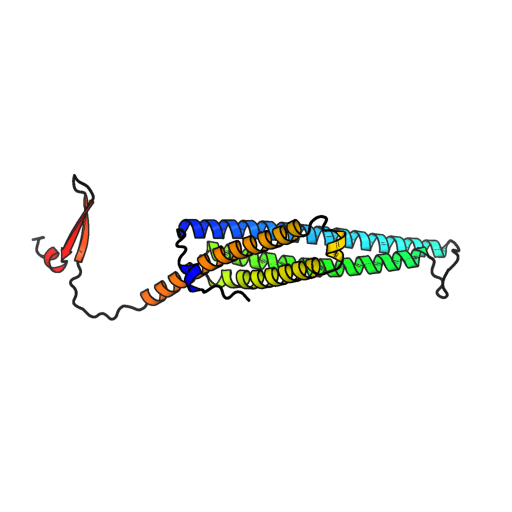8.931 69.392 1.00 41.53 239 THR A CA 1
ATOM 1933 C C . THR A 1 239 ? -18.813 -8.344 70.745 1.00 41.53 239 THR A C 1
ATOM 1935 O O . THR A 1 239 ? -17.831 -7.611 70.863 1.00 41.53 239 THR A O 1
ATOM 1938 N N . ALA A 1 240 ? -19.644 -8.644 71.741 1.00 33.69 240 ALA A N 1
ATOM 1939 C CA . ALA A 1 240 ? -19.292 -8.655 73.155 1.00 33.69 240 ALA A CA 1
ATOM 1940 C C . ALA A 1 240 ? -19.577 -10.063 73.687 1.00 33.69 240 ALA A C 1
ATOM 1942 O O . ALA A 1 240 ? -20.622 -10.624 73.282 1.00 33.69 240 ALA A O 1
#

Mean predicted aligned error: 14.15 Å

Solvent-accessible surface area (backbone atoms only — not comparable to full-atom values): 13625 Å² total; per-residue (Å²): 139,80,83,72,62,70,77,61,70,71,67,66,79,66,56,70,69,59,47,52,52,49,46,51,52,50,32,53,50,49,40,52,52,31,50,53,53,37,51,52,33,51,54,50,34,55,52,33,51,51,52,33,51,50,44,52,50,53,50,50,55,51,54,59,47,54,77,79,43,95,72,81,50,80,49,100,84,62,48,42,72,64,58,55,50,41,54,51,51,39,53,52,29,52,55,48,35,54,51,32,52,54,50,40,54,53,31,51,52,50,36,53,33,33,51,32,30,39,50,14,64,74,69,68,37,55,81,39,35,50,64,31,57,54,51,48,55,53,50,52,52,51,52,54,51,50,53,50,50,46,70,71,35,79,65,34,76,77,71,49,95,49,69,66,59,56,55,49,49,53,50,52,51,55,51,52,54,51,50,54,51,49,53,48,48,52,49,43,49,52,47,49,52,54,51,51,54,51,58,60,67,66,51,76,72,79,88,72,79,87,73,85,63,59,48,78,46,77,46,87,45,102,90,46,84,42,84,44,77,41,55,56,88,63,60,75,74,75,79,124

Sequence (240 aa):
MILIPYKWIERVQISPKNLRLGAILISIYEILIAHVVMFVMLLGLINAEKAQKLLLEDIEDQKEMEDYYYYPAINNRGETLDIIQLNSATKLASGTIFKLTIGTVIATIYLLVCLSLFTGVLKNRAQLIVPWMIFDVIISLVINSILLIIGTSMLYERFAINNWLYWSFCAVYTVIDLCVWVIVFQYYSIIKHMAKLREEAIIPAPIVTPYPYYQENTVESINGLKHTLCNVEKANYVTA

Organism: NCBI:txid315576

Secondary structure (DSSP, 8-state):
-----HHHHTT----HHHHHHHHHHHHHHHHHHHHHHHHHHHHHHHHHHHHHHHHHHHHHHHHHHHHHS-----STT---HHHHHHHHHHHHHHHHHHHHHHHHHHHHHHHHHHHHHHHHHHHT-HHHHHHHHHHHHHHHHHHHHHHHHHHHSTHHHHH-S-HHHHHHHHHHHHHHHHHHHHHHHHHHHHHHHHHHHHHHHHSPPP-------EEEEEEEETTEEEEEEEEHHHHTTS--